Protein AF-A0A7M4ECM0-F1 (afdb_monomer_lite)

pLDDT: mean 73.86, std 17.84, range [23.25, 98.12]

Foldseek 3Di:
DCPPPDLKDFFDPDFDDCVVQVHDDPPPDPHHDGQDPPNDDLVVQAALQRDGPPPPPDPDVDPPPCDPVNVCLPVPDVVNLDDDPPDDDDPPDDPDRDDDDPPRDDDPDPPPDPPPSPDDPGDGSMRGYPAAKDWPDPQADPPPRAGFFFFQPPLRGDDDDTDIDGWDFDDDPDPDDDTDTHHDQKHWPDWDDGDGSVVCVVQVQPPHPVHPGRGDDTDTDIDGNDDDD

InterPro domains:
  IPR036691 Endonuclease/exonuclease/phosphatase superfamily [G3DSA:3.60.10.10] (78-228)
  IPR050410 CCR4/nocturin mRNA turnover and transcription [PTHR12121] (62-223)

Structure (mmCIF, N/CA/C/O backbone):
data_AF-A0A7M4ECM0-F1
#
_entry.id   AF-A0A7M4ECM0-F1
#
loop_
_atom_site.group_PDB
_atom_site.id
_atom_site.type_symbol
_atom_site.label_atom_id
_atom_site.label_alt_id
_atom_site.label_comp_id
_atom_site.label_asym_id
_atom_site.label_entity_id
_atom_site.label_seq_id
_atom_site.pdbx_PDB_ins_code
_atom_site.Cartn_x
_atom_site.Cartn_y
_atom_site.Cartn_z
_atom_site.occupancy
_atom_site.B_iso_or_equiv
_atom_site.auth_seq_id
_atom_site.auth_comp_id
_atom_site.auth_asym_id
_atom_site.auth_atom_id
_atom_site.pdbx_PDB_model_num
ATOM 1 N N . MET A 1 1 ? 11.423 -12.672 8.416 1.00 27.11 1 MET A N 1
ATOM 2 C CA . MET A 1 1 ? 10.600 -11.657 7.731 1.00 27.11 1 MET A CA 1
ATOM 3 C C . MET A 1 1 ? 9.139 -12.039 7.922 1.00 27.11 1 MET A C 1
ATOM 5 O O . MET A 1 1 ? 8.659 -12.949 7.257 1.00 27.11 1 MET A O 1
ATOM 9 N N . ALA A 1 2 ? 8.463 -11.461 8.915 1.00 23.25 2 ALA A N 1
ATOM 10 C CA . ALA A 1 2 ? 7.049 -11.736 9.146 1.00 23.25 2 ALA A CA 1
ATOM 11 C C . ALA A 1 2 ? 6.221 -10.793 8.269 1.00 23.25 2 ALA A C 1
ATOM 13 O O . ALA A 1 2 ? 5.702 -9.792 8.743 1.00 23.25 2 ALA A O 1
ATOM 14 N N . VAL A 1 3 ? 6.111 -11.099 6.973 1.00 30.28 3 VAL A N 1
ATOM 15 C CA . VAL A 1 3 ? 5.063 -10.491 6.142 1.00 30.28 3 VAL A CA 1
ATOM 16 C C . VAL A 1 3 ? 3.782 -11.266 6.441 1.00 30.28 3 VAL A C 1
ATOM 18 O O . VAL A 1 3 ? 3.393 -12.193 5.730 1.00 30.28 3 VAL A O 1
ATOM 21 N N . GLY A 1 4 ? 3.207 -10.985 7.607 1.00 33.62 4 GLY A N 1
ATOM 22 C CA . GLY A 1 4 ? 1.976 -11.605 8.066 1.00 33.62 4 GLY A CA 1
ATOM 23 C C . GLY A 1 4 ? 0.791 -11.023 7.311 1.00 33.62 4 GLY A C 1
ATOM 24 O O . GLY A 1 4 ? 0.127 -10.131 7.819 1.00 33.62 4 GLY A O 1
ATOM 25 N N . PHE A 1 5 ? 0.494 -11.546 6.120 1.00 42.62 5 PHE A N 1
ATOM 26 C CA . PHE A 1 5 ? -0.844 -11.433 5.524 1.00 42.62 5 PHE A CA 1
ATOM 27 C C . PHE A 1 5 ? -1.802 -12.354 6.290 1.00 42.62 5 PHE A C 1
ATOM 29 O O . PHE A 1 5 ? -2.226 -13.394 5.784 1.00 42.62 5 PHE A O 1
ATOM 36 N N . GLY A 1 6 ? -2.030 -12.032 7.560 1.00 48.72 6 GLY A N 1
ATOM 37 C CA . GLY A 1 6 ? -2.959 -12.723 8.438 1.00 48.72 6 GLY A CA 1
ATOM 38 C C . GLY A 1 6 ? -4.132 -11.809 8.748 1.00 48.72 6 GLY A C 1
ATOM 39 O O . GLY A 1 6 ? -3.940 -10.630 9.016 1.00 48.72 6 GLY A O 1
ATOM 40 N N . ASP A 1 7 ? -5.339 -12.369 8.774 1.00 57.22 7 ASP A N 1
ATOM 41 C CA . ASP A 1 7 ? -6.568 -11.664 9.179 1.00 57.22 7 ASP A CA 1
ATOM 42 C C . ASP A 1 7 ? -6.543 -11.232 10.660 1.00 57.22 7 ASP A C 1
ATOM 44 O O . ASP A 1 7 ? -7.493 -10.628 11.162 1.00 57.22 7 ASP A O 1
ATOM 48 N N . PHE A 1 8 ? -5.463 -11.581 11.367 1.00 57.28 8 PHE A N 1
ATOM 49 C CA . PHE A 1 8 ? -5.218 -11.278 12.758 1.00 57.28 8 PHE A CA 1
ATOM 50 C C . PHE A 1 8 ? -3.725 -11.048 13.048 1.00 57.28 8 PHE A C 1
ATOM 52 O O . PHE A 1 8 ? -2.848 -11.664 12.441 1.00 57.28 8 PHE A O 1
ATOM 59 N N . LEU A 1 9 ? -3.446 -10.189 14.026 1.00 67.50 9 LEU A N 1
ATOM 60 C CA . LEU A 1 9 ? -2.133 -9.900 14.588 1.00 67.50 9 LEU A CA 1
ATOM 61 C C . LEU A 1 9 ? -2.144 -10.260 16.073 1.00 67.50 9 LEU A C 1
ATOM 63 O O . LEU A 1 9 ? -2.940 -9.716 16.832 1.00 67.50 9 LEU A O 1
ATOM 67 N N . VAL A 1 10 ? -1.255 -11.162 16.488 1.00 66.75 10 VAL A N 1
ATOM 68 C CA . VAL A 1 10 ? -1.077 -11.549 17.896 1.00 66.75 10 VAL A CA 1
ATOM 69 C C . VAL A 1 10 ? 0.022 -10.680 18.523 1.00 66.75 10 VAL A C 1
ATOM 71 O O . VAL A 1 10 ? 1.110 -10.557 17.965 1.00 66.75 10 VAL A O 1
ATOM 74 N N . TYR A 1 11 ? -0.254 -10.072 19.673 1.00 64.69 11 TYR A N 1
ATOM 75 C CA . TYR A 1 11 ? 0.605 -9.154 20.416 1.00 64.69 11 TYR A CA 1
ATOM 76 C C . TYR A 1 11 ? 0.453 -9.373 21.935 1.00 64.69 11 TYR A C 1
ATOM 78 O O . TYR A 1 11 ? -0.523 -9.950 22.396 1.00 64.69 11 TYR A O 1
ATOM 86 N N . GLY A 1 12 ? 1.439 -8.958 22.734 1.00 52.00 12 GLY A N 1
ATOM 87 C CA . GLY A 1 12 ? 1.475 -9.199 24.191 1.00 52.00 12 GLY A CA 1
ATOM 88 C C . GLY A 1 12 ? 2.746 -9.907 24.674 1.00 52.00 12 GLY A C 1
ATOM 89 O O . GLY A 1 12 ? 3.189 -9.672 25.794 1.00 52.00 12 GLY A O 1
ATOM 90 N N . GLU A 1 13 ? 3.411 -10.666 23.797 1.00 51.25 13 GLU A N 1
ATOM 91 C CA . GLU A 1 13 ? 4.769 -11.206 24.020 1.00 51.25 13 GLU A CA 1
ATOM 92 C C . GLU A 1 13 ? 5.811 -10.653 23.028 1.00 51.25 13 GLU A C 1
ATOM 94 O O . GLU A 1 13 ? 6.998 -10.964 23.118 1.00 51.25 13 GLU A O 1
ATOM 99 N N . VAL A 1 14 ? 5.386 -9.798 22.091 1.00 51.41 14 VAL A N 1
ATOM 100 C CA . VAL A 1 14 ? 6.222 -9.300 20.989 1.00 51.41 14 VAL A CA 1
ATOM 101 C C . VAL A 1 14 ? 7.167 -8.188 21.459 1.00 51.41 14 VAL A C 1
ATOM 103 O O . VAL A 1 14 ? 6.746 -7.138 21.959 1.00 51.41 14 VAL A O 1
ATOM 106 N N . GLN A 1 15 ? 8.463 -8.422 21.256 1.00 45.84 15 GLN A N 1
ATOM 107 C CA . GLN A 1 15 ? 9.576 -7.538 21.598 1.00 45.84 15 GLN A CA 1
ATOM 108 C C . GLN A 1 15 ? 9.848 -6.560 20.400 1.00 45.84 15 GLN A C 1
ATOM 110 O O . GLN A 1 15 ? 10.865 -6.667 19.731 1.00 45.84 15 GLN A O 1
ATOM 115 N N . ILE A 1 16 ? 8.955 -5.565 20.198 1.00 57.84 16 ILE A N 1
ATOM 116 C CA . ILE A 1 16 ? 9.222 -4.127 19.839 1.00 57.84 16 ILE A CA 1
ATOM 117 C C . ILE A 1 16 ? 9.719 -3.744 18.405 1.00 57.84 16 ILE A C 1
ATOM 119 O O . ILE A 1 16 ? 9.642 -4.556 17.485 1.00 57.84 16 ILE A O 1
ATOM 123 N N . PRO A 1 17 ? 10.109 -2.464 18.147 1.00 43.28 17 PRO A N 1
ATOM 124 C CA . PRO A 1 17 ? 9.464 -1.449 17.309 1.00 43.28 17 PRO A CA 1
ATOM 125 C C . PRO A 1 17 ? 10.079 -1.476 15.902 1.00 43.28 17 PRO A C 1
ATOM 127 O O . PRO A 1 17 ? 10.376 -0.459 15.305 1.00 43.28 17 PRO A O 1
ATOM 130 N N . GLY A 1 18 ? 10.342 -2.674 15.410 1.00 49.88 18 GLY A N 1
ATOM 131 C CA . GLY A 1 18 ? 10.899 -2.944 14.087 1.00 49.88 18 GLY A CA 1
ATOM 132 C C . GLY A 1 18 ? 10.360 -4.264 13.552 1.00 49.88 18 GLY A C 1
ATOM 133 O O . GLY A 1 18 ? 10.200 -4.438 12.352 1.00 49.88 18 GLY A O 1
ATOM 134 N N . GLN A 1 19 ? 9.933 -5.173 14.439 1.00 60.88 19 GLN A N 1
ATOM 135 C CA . GLN A 1 19 ? 9.245 -6.401 14.037 1.00 60.88 19 GLN A CA 1
ATOM 136 C C . GLN A 1 19 ? 7.822 -6.155 13.525 1.00 60.88 19 GLN A C 1
ATOM 138 O O . GLN A 1 19 ? 7.305 -6.984 12.783 1.00 60.88 19 GLN A O 1
ATOM 143 N N . VAL A 1 20 ? 7.195 -5.034 13.908 1.00 68.38 20 VAL A N 1
ATOM 144 C CA . VAL A 1 20 ? 5.818 -4.714 13.497 1.00 68.38 20 VAL A CA 1
ATOM 145 C C . VAL A 1 20 ? 5.768 -4.292 12.029 1.00 68.38 20 VAL A C 1
ATOM 147 O O . VAL A 1 20 ? 4.941 -4.804 11.284 1.00 68.38 20 VAL A O 1
ATOM 150 N N . SER A 1 21 ? 6.656 -3.386 11.603 1.00 72.75 21 SER A N 1
ATOM 151 C CA . SER A 1 21 ? 6.750 -2.960 10.200 1.00 72.75 21 SER A CA 1
ATOM 152 C C . SER A 1 21 ? 7.687 -3.838 9.367 1.00 72.75 21 SER A C 1
ATOM 154 O O . SER A 1 21 ? 7.608 -3.824 8.143 1.00 72.75 21 SER A O 1
ATOM 156 N N . GLY A 1 22 ? 8.583 -4.595 10.010 1.00 72.94 22 GLY A N 1
ATOM 157 C CA . GLY A 1 22 ? 9.649 -5.340 9.343 1.00 72.94 22 GLY A CA 1
ATOM 158 C C . GLY A 1 22 ? 10.776 -4.455 8.800 1.00 72.94 22 GLY A C 1
ATOM 159 O O . GLY A 1 22 ? 11.641 -4.971 8.096 1.00 72.94 22 GLY A O 1
ATOM 160 N N . GLN A 1 23 ? 10.761 -3.153 9.102 1.00 72.00 23 GLN A N 1
ATOM 161 C CA . GLN A 1 23 ? 11.797 -2.208 8.692 1.00 72.00 23 GLN A CA 1
ATOM 162 C C . GLN A 1 23 ? 13.025 -2.312 9.599 1.00 72.00 23 GLN A C 1
ATOM 164 O O . GLN A 1 23 ? 12.922 -2.683 10.772 1.00 72.00 23 GLN A O 1
ATOM 169 N N . GLU A 1 24 ? 14.186 -1.964 9.048 1.00 71.19 24 GLU A N 1
ATOM 170 C CA . GLU A 1 24 ? 15.423 -1.881 9.818 1.00 71.19 24 GLU A CA 1
ATOM 171 C C . GLU A 1 24 ? 15.295 -0.798 10.897 1.00 71.19 24 GLU A C 1
ATOM 173 O O . GLU A 1 24 ? 14.978 0.359 10.614 1.00 71.19 24 GLU A O 1
ATOM 178 N N . ASP A 1 25 ? 15.509 -1.190 12.152 1.00 66.88 25 ASP A N 1
ATOM 179 C CA . ASP A 1 25 ? 15.487 -0.280 13.290 1.00 66.88 25 ASP A CA 1
ATOM 180 C C . ASP A 1 25 ? 16.908 0.221 13.567 1.00 66.88 25 ASP A C 1
ATOM 182 O O . ASP A 1 25 ? 17.736 -0.474 14.159 1.00 66.88 25 ASP A O 1
ATOM 186 N N . PHE A 1 26 ? 17.194 1.448 13.135 1.00 63.97 26 PHE A N 1
ATOM 187 C CA . PHE A 1 26 ? 18.475 2.110 13.387 1.00 63.97 26 PHE A CA 1
ATOM 188 C C . PHE A 1 26 ? 18.535 2.808 14.752 1.00 63.97 26 PHE A C 1
ATOM 190 O O . PHE A 1 26 ? 19.527 3.472 15.050 1.00 63.97 26 PHE A O 1
ATOM 197 N N . SER A 1 27 ? 17.500 2.694 15.595 1.00 62.62 27 SER A N 1
ATOM 198 C CA . SER A 1 27 ? 17.382 3.496 16.818 1.00 62.62 27 SER A CA 1
ATOM 199 C C . SER A 1 27 ? 18.370 3.126 17.932 1.00 62.62 27 SER A C 1
ATOM 201 O O . SER A 1 27 ? 18.416 3.832 18.938 1.00 62.62 27 SER A O 1
ATOM 203 N N . GLN A 1 28 ? 19.179 2.066 17.773 1.00 58.44 28 GLN A N 1
ATOM 204 C CA . GLN A 1 28 ? 20.182 1.597 18.749 1.00 58.44 28 GLN A CA 1
ATOM 205 C C . GLN A 1 28 ? 19.636 1.515 20.192 1.00 58.44 28 GLN A C 1
ATOM 207 O O . GLN A 1 28 ? 20.394 1.631 21.157 1.00 58.44 28 GLN A O 1
ATOM 212 N N . GLN A 1 29 ? 18.317 1.359 20.375 1.00 60.22 29 GLN A N 1
ATOM 213 C CA . GLN A 1 29 ? 17.722 1.375 21.706 1.00 60.22 29 GLN A CA 1
ATOM 214 C C . GLN A 1 29 ? 17.999 0.039 22.412 1.00 60.22 29 GLN A C 1
ATOM 216 O O . GLN A 1 29 ? 17.527 -1.003 21.956 1.00 60.22 29 GLN A O 1
ATOM 221 N N . PRO A 1 30 ? 18.710 0.041 23.558 1.00 55.31 30 PRO A N 1
ATOM 222 C CA . PRO A 1 30 ? 19.120 -1.191 24.233 1.00 55.31 30 PRO A CA 1
ATOM 223 C C . PRO A 1 30 ? 17.953 -1.936 24.897 1.00 55.31 30 PRO A C 1
ATOM 225 O O . PRO A 1 30 ? 18.062 -3.126 25.180 1.00 55.31 30 PRO A O 1
ATOM 228 N N . HIS A 1 31 ? 16.833 -1.249 25.149 1.00 59.84 31 HIS A N 1
ATOM 229 C CA . HIS A 1 31 ? 15.663 -1.803 25.832 1.00 59.84 31 HIS A CA 1
ATOM 230 C C . HIS A 1 31 ? 14.411 -1.463 25.055 1.00 59.84 31 HIS A C 1
ATOM 232 O O . HIS A 1 31 ? 13.805 -0.407 25.266 1.00 59.84 31 HIS A O 1
ATOM 238 N N . PRO A 1 32 ? 14.005 -2.338 24.146 1.00 63.44 32 PRO A N 1
ATOM 239 C CA . PRO A 1 32 ? 12.896 -1.963 23.323 1.00 63.44 32 PRO A CA 1
ATOM 240 C C . PRO A 1 32 ? 11.559 -2.110 24.155 1.00 63.44 32 PRO A C 1
ATOM 242 O O . PRO A 1 32 ? 11.422 -2.968 25.033 1.00 63.44 32 PRO A O 1
ATOM 245 N N . ARG A 1 33 ? 10.567 -1.217 23.933 1.00 67.06 33 ARG A N 1
ATOM 246 C CA . ARG A 1 33 ? 9.128 -1.165 24.406 1.00 67.06 33 ARG A CA 1
ATOM 247 C C . ARG A 1 33 ? 8.130 -2.324 24.100 1.00 67.06 33 ARG A C 1
ATOM 249 O O . ARG A 1 33 ? 7.528 -2.275 23.031 1.00 67.06 33 ARG A O 1
ATOM 256 N N . LYS A 1 34 ? 7.910 -3.357 24.934 1.00 71.00 34 LYS A N 1
ATOM 257 C CA . LYS A 1 34 ? 6.907 -4.418 24.611 1.00 71.00 34 LYS A CA 1
ATOM 258 C C . LYS A 1 34 ? 5.526 -3.822 24.280 1.00 71.00 34 LYS A C 1
ATOM 260 O O . LYS A 1 34 ? 5.087 -2.895 24.961 1.00 71.00 34 LYS A O 1
ATOM 265 N N . LEU A 1 35 ? 4.835 -4.369 23.271 1.00 72.94 35 LEU A N 1
ATOM 266 C CA . LEU A 1 35 ? 3.453 -3.971 22.970 1.00 72.94 35 LEU A CA 1
ATOM 267 C C . LEU A 1 35 ? 2.535 -4.405 24.116 1.00 72.94 35 LEU A C 1
ATOM 269 O O . LEU A 1 35 ? 2.416 -5.595 24.411 1.00 72.94 35 LEU A O 1
ATOM 273 N N . LEU A 1 36 ? 1.904 -3.429 24.764 1.00 75.12 36 LEU A N 1
ATOM 274 C CA . LEU A 1 36 ? 0.982 -3.662 25.871 1.00 75.12 36 LEU A CA 1
ATOM 275 C C . LEU A 1 36 ? -0.387 -4.094 25.343 1.00 75.12 36 LEU A C 1
ATOM 277 O O . LEU A 1 36 ? -0.791 -3.694 24.255 1.00 75.12 36 LEU A O 1
ATOM 281 N N . THR A 1 37 ? -1.100 -4.902 26.128 1.00 74.38 37 THR A N 1
ATOM 282 C CA . THR A 1 37 ? -2.505 -5.239 25.872 1.00 74.38 37 THR A CA 1
ATOM 283 C C . THR A 1 37 ? -3.399 -4.438 26.820 1.00 74.38 37 THR A C 1
ATOM 285 O O . THR A 1 37 ? -3.151 -4.471 28.028 1.00 74.38 37 THR A O 1
ATOM 288 N N . PRO A 1 38 ? -4.438 -3.748 26.316 1.00 77.19 38 PRO A N 1
ATOM 289 C CA . PRO A 1 38 ? -4.800 -3.584 24.899 1.00 77.19 38 PRO A CA 1
ATOM 290 C C . PRO A 1 38 ? -3.852 -2.626 24.153 1.00 77.19 38 PRO A C 1
ATOM 292 O O . PRO A 1 38 ? -3.262 -1.744 24.777 1.00 77.19 38 PRO A O 1
ATOM 295 N N . LEU A 1 39 ? -3.744 -2.758 22.822 1.00 81.56 39 LEU A N 1
ATOM 296 C CA . LEU A 1 39 ? -2.835 -1.927 22.009 1.00 81.56 39 LEU A CA 1
ATOM 297 C C . LEU A 1 39 ? -3.183 -0.432 22.088 1.00 81.56 39 LEU A C 1
ATOM 299 O O . LEU A 1 39 ? -2.308 0.427 22.007 1.00 81.56 39 LEU A O 1
ATOM 303 N N . TRP A 1 40 ? -4.467 -0.119 22.258 1.00 84.12 40 TRP A N 1
ATOM 304 C CA . TRP A 1 40 ? -4.978 1.244 22.374 1.00 84.12 40 TRP A CA 1
ATOM 305 C C . TRP A 1 40 ? -5.962 1.388 23.545 1.00 84.12 40 TRP A C 1
ATOM 307 O O . TRP A 1 40 ? -6.658 0.427 23.899 1.00 84.12 40 TRP A O 1
ATOM 317 N N . PRO A 1 41 ? -6.081 2.587 24.145 1.00 83.31 41 PRO A N 1
ATOM 318 C CA . PRO A 1 41 ? -6.984 2.843 25.269 1.00 83.31 41 PRO A CA 1
ATOM 319 C C . PRO A 1 41 ? -8.465 2.688 24.889 1.00 83.31 41 PRO A C 1
ATOM 321 O O . PRO A 1 41 ? -8.835 2.772 23.719 1.00 83.31 41 PRO A O 1
ATOM 324 N N . SER A 1 42 ? -9.328 2.428 25.882 1.00 79.69 42 SER A N 1
ATOM 325 C CA . SER A 1 42 ? -10.764 2.150 25.645 1.00 79.69 42 SER A CA 1
ATOM 326 C C . SER A 1 42 ? -11.510 3.380 25.141 1.00 79.69 42 SER A C 1
ATOM 328 O O . SER A 1 42 ? -12.442 3.248 24.351 1.00 79.69 42 SER A O 1
ATOM 330 N N . SER A 1 43 ? -11.017 4.562 25.505 1.00 79.19 43 SER A N 1
ATOM 331 C CA . SER A 1 43 ? -11.482 5.858 25.019 1.00 79.19 43 SER A CA 1
ATOM 332 C C . SER A 1 43 ? -11.364 6.027 23.500 1.00 79.19 43 SER A C 1
ATOM 334 O O . SER A 1 43 ? -12.081 6.845 22.931 1.00 79.19 43 SER A O 1
ATOM 336 N N . LEU A 1 44 ? -10.522 5.235 22.811 1.0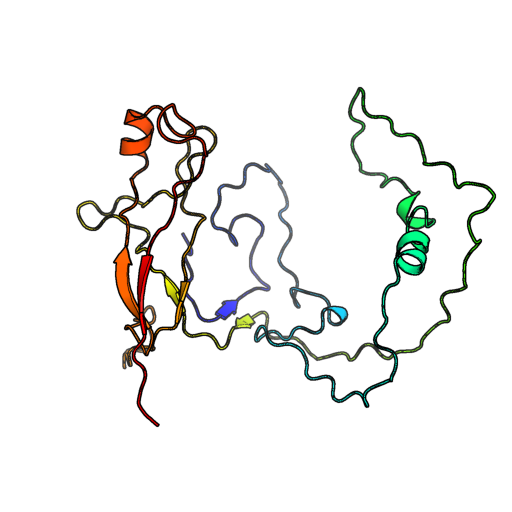0 86.94 44 LEU A N 1
ATOM 337 C CA . LEU A 1 44 ? -10.457 5.246 21.345 1.00 86.94 44 LEU A CA 1
ATOM 338 C C . LEU A 1 44 ? -11.759 4.725 20.706 1.00 86.94 44 LEU A C 1
ATOM 340 O O . LEU A 1 44 ? -12.048 5.039 19.555 1.00 86.94 44 LEU A O 1
ATOM 344 N N . GLY A 1 45 ? -12.551 3.928 21.434 1.00 85.25 45 GLY A N 1
ATOM 345 C CA . GLY A 1 45 ? -13.828 3.412 20.940 1.00 85.25 45 GLY A CA 1
ATOM 346 C C . GLY A 1 45 ? -13.693 2.422 19.779 1.00 85.25 45 GLY A C 1
ATOM 347 O O . GLY A 1 45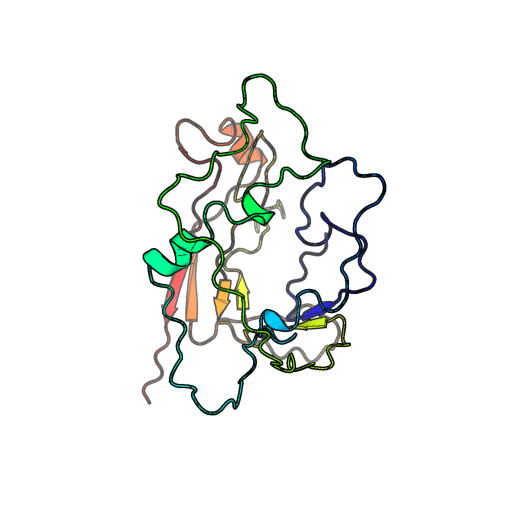 ? -14.641 2.253 19.014 1.00 85.25 45 GLY A O 1
ATOM 348 N N . ILE A 1 46 ? -12.537 1.765 19.639 1.00 87.25 46 ILE A N 1
ATOM 349 C CA . ILE A 1 46 ? -12.264 0.735 18.627 1.00 87.25 46 ILE A CA 1
ATOM 350 C C . ILE A 1 46 ? -12.059 -0.613 19.327 1.00 87.25 46 ILE A C 1
ATOM 352 O O . ILE A 1 46 ? -11.318 -0.725 20.304 1.00 87.25 46 ILE A O 1
ATOM 356 N N . THR A 1 47 ? -12.735 -1.644 18.833 1.00 86.31 47 THR A N 1
ATOM 357 C CA . THR A 1 47 ? -12.624 -3.028 19.315 1.00 86.31 47 THR A CA 1
ATOM 358 C C . THR A 1 47 ? -11.395 -3.728 18.734 1.00 86.31 47 THR A C 1
ATOM 360 O O . THR A 1 47 ? -10.908 -3.339 17.678 1.00 86.31 47 THR A O 1
ATOM 363 N N . GLU A 1 48 ? -10.951 -4.831 19.345 1.00 86.00 48 GLU A N 1
ATOM 364 C CA . GLU A 1 48 ? -9.886 -5.695 18.797 1.00 86.00 48 GLU A CA 1
ATOM 365 C C . GLU A 1 48 ? -10.218 -6.261 17.400 1.00 86.00 48 GLU A C 1
ATOM 367 O O . GLU A 1 48 ? -9.338 -6.760 16.717 1.00 86.00 48 GLU A O 1
ATOM 372 N N . SER A 1 49 ? -11.475 -6.178 16.944 1.00 86.19 49 SER A N 1
ATOM 373 C CA . SER A 1 49 ? -11.884 -6.563 15.581 1.00 86.19 49 SER A CA 1
ATOM 374 C C . SER A 1 49 ? -11.834 -5.402 14.573 1.00 86.19 49 SER A C 1
ATOM 376 O O . SER A 1 49 ? -12.484 -5.455 13.525 1.00 86.19 49 SER A O 1
ATOM 378 N N . CYS A 1 50 ? -11.113 -4.326 14.911 1.00 89.12 50 CYS A N 1
ATOM 379 C CA . CYS A 1 50 ? -10.989 -3.104 14.114 1.00 89.12 50 CYS A CA 1
ATOM 380 C C . CYS A 1 50 ? -12.348 -2.478 13.743 1.00 89.12 50 CYS A C 1
ATOM 382 O O . CYS A 1 50 ? -12.494 -1.871 12.685 1.00 89.12 50 CYS A O 1
ATOM 384 N N . GLN A 1 51 ? -13.357 -2.638 14.605 1.00 88.19 51 GLN A N 1
ATOM 385 C CA . GLN A 1 51 ? -14.684 -2.033 14.452 1.00 88.19 51 GLN A CA 1
ATOM 386 C C . GLN A 1 51 ? -14.912 -0.970 15.517 1.00 88.19 51 GLN A C 1
ATOM 388 O O . GLN A 1 51 ? -14.485 -1.149 16.663 1.00 88.19 51 GLN A O 1
ATOM 393 N N . TYR A 1 52 ? -15.647 0.087 15.174 1.00 87.44 52 TYR A N 1
ATOM 394 C CA . TYR A 1 52 ? -16.147 1.022 16.175 1.00 87.44 52 TYR A CA 1
ATOM 395 C C . TYR A 1 52 ? -17.056 0.300 17.167 1.00 87.44 52 TYR A C 1
ATOM 397 O O . TYR A 1 52 ? -17.930 -0.485 16.793 1.00 87.44 52 TYR A O 1
ATOM 405 N N . VAL A 1 53 ? -16.874 0.597 18.448 1.00 84.06 53 VAL A N 1
ATOM 406 C CA . VAL A 1 53 ? -17.817 0.191 19.482 1.00 84.06 53 VAL A CA 1
ATOM 407 C C . VAL A 1 53 ? -19.157 0.839 19.146 1.00 84.06 53 VAL A C 1
ATOM 409 O O . VAL A 1 53 ? -19.273 2.065 19.099 1.00 84.06 53 VAL A O 1
ATOM 412 N N . THR A 1 54 ? -20.187 0.022 18.918 1.00 69.38 54 THR A N 1
ATOM 413 C CA . THR A 1 54 ? -21.555 0.535 18.816 1.00 69.38 54 THR A CA 1
ATOM 414 C C . THR A 1 54 ? -21.985 0.934 20.217 1.00 69.38 54 THR A C 1
ATOM 416 O O . THR A 1 54 ? -22.526 0.141 20.985 1.00 69.38 54 THR A O 1
ATOM 419 N N . LEU A 1 55 ? -21.677 2.172 20.586 1.00 57.38 55 LEU A N 1
ATOM 420 C CA . LEU A 1 55 ? -22.235 2.797 21.766 1.00 57.38 55 LEU A CA 1
ATOM 421 C C . LEU A 1 55 ? -23.741 2.919 21.516 1.00 57.38 55 LEU A C 1
ATOM 423 O O . LEU A 1 55 ? -24.201 3.885 20.911 1.00 57.38 55 LEU A O 1
ATOM 427 N N . CYS A 1 56 ? -24.526 1.966 22.023 1.00 44.81 56 CYS A N 1
ATOM 428 C CA . CYS A 1 56 ? -25.924 2.206 22.380 1.00 44.81 56 CYS A CA 1
ATOM 429 C C . CYS A 1 56 ? -25.967 3.193 23.556 1.00 44.81 56 CYS A C 1
ATOM 431 O O . CYS A 1 56 ? -26.507 2.905 24.618 1.00 44.81 56 CYS A O 1
ATOM 433 N N . GLN A 1 57 ? -25.352 4.360 23.392 1.00 47.84 57 GLN A N 1
ATOM 434 C CA . GLN A 1 57 ? -25.713 5.505 24.190 1.00 47.84 57 GLN A CA 1
ATOM 435 C C . GLN A 1 57 ? -26.948 6.113 23.528 1.00 47.84 57 GLN A C 1
ATOM 437 O O . GLN A 1 57 ? -26.982 6.222 22.295 1.00 47.84 57 GLN A O 1
ATOM 442 N N . PRO A 1 58 ? -27.983 6.501 24.296 1.00 41.88 58 PRO A N 1
ATOM 443 C CA . PRO A 1 58 ? -29.030 7.347 23.742 1.00 41.88 58 PRO A CA 1
ATOM 444 C C . PRO A 1 58 ? -28.323 8.513 23.056 1.00 41.88 58 PRO A C 1
ATOM 446 O O . PRO A 1 58 ? -27.404 9.077 23.649 1.00 41.88 58 PRO A O 1
ATOM 449 N N . LYS A 1 59 ? -28.685 8.823 21.801 1.00 41.91 59 LYS A N 1
ATOM 450 C CA . LYS A 1 59 ? -28.153 9.980 21.066 1.00 41.91 59 LYS A CA 1
ATOM 451 C C . LYS A 1 59 ? -28.264 11.209 21.972 1.00 41.91 59 LYS A C 1
ATOM 453 O O . LYS A 1 59 ? -29.301 11.867 21.990 1.00 41.91 59 LYS A O 1
ATOM 458 N N . LYS A 1 60 ? -27.215 11.534 22.729 1.00 50.56 60 LYS A N 1
ATOM 459 C CA . LYS A 1 60 ? -27.113 12.836 23.366 1.00 50.56 60 LYS A CA 1
ATOM 460 C C . LYS A 1 60 ? -27.011 13.816 22.204 1.00 50.56 60 LYS A C 1
ATOM 462 O O . LYS A 1 60 ? -26.208 13.632 21.290 1.00 50.56 60 LYS A O 1
ATOM 467 N N . SER A 1 61 ? -27.854 14.841 22.220 1.00 50.94 61 SER A N 1
ATOM 468 C CA . SER A 1 61 ? -27.860 15.931 21.236 1.00 50.94 61 SER A CA 1
ATOM 469 C C . SER A 1 61 ? -26.510 16.660 21.133 1.00 50.94 61 SER A C 1
ATOM 471 O O . SER A 1 61 ? -26.282 17.387 20.168 1.00 50.94 61 SER A O 1
ATOM 473 N N . ASN A 1 62 ? -25.585 16.416 22.065 1.00 52.72 62 ASN A N 1
ATOM 474 C CA . ASN A 1 62 ? -24.202 16.866 22.005 1.00 52.72 62 ASN A CA 1
ATOM 475 C C . ASN A 1 62 ? -23.357 15.987 21.074 1.00 52.72 62 ASN A C 1
ATOM 477 O O . ASN A 1 62 ? -22.476 15.249 21.506 1.00 52.72 62 ASN A O 1
ATOM 481 N N . ARG A 1 63 ? -23.521 16.162 19.758 1.00 51.59 63 ARG A N 1
ATOM 482 C CA . ARG A 1 63 ? -22.311 16.155 18.926 1.00 51.59 63 ARG A CA 1
ATOM 483 C C . ARG A 1 63 ? -21.463 17.310 19.450 1.00 51.59 63 ARG A C 1
ATOM 485 O O . ARG A 1 63 ? -21.864 18.455 19.250 1.00 51.59 63 ARG A O 1
ATOM 492 N N . CYS A 1 64 ? -20.346 17.033 20.124 1.00 56.59 64 CYS A N 1
ATOM 493 C CA . CYS A 1 64 ? -19.350 18.059 20.422 1.00 56.59 64 CYS A CA 1
ATOM 494 C C . CYS A 1 64 ? -18.847 18.612 19.087 1.00 56.59 64 CYS A C 1
ATOM 496 O O . CYS A 1 64 ? -17.935 18.083 18.459 1.00 56.59 64 CYS A O 1
ATOM 498 N N . LYS A 1 65 ? -19.527 19.648 18.595 1.00 51.50 65 LYS A N 1
ATOM 499 C CA . LYS A 1 65 ? -19.047 20.469 17.500 1.00 51.50 65 LYS A CA 1
ATOM 500 C C . LYS A 1 65 ? -17.901 21.266 18.089 1.00 51.50 65 LYS A C 1
ATOM 502 O O . LYS A 1 65 ? -18.125 22.241 18.800 1.00 51.50 65 LYS A O 1
ATOM 507 N N . TYR A 1 66 ? -16.686 20.817 17.820 1.00 63.62 66 TYR A N 1
ATOM 508 C CA . TYR A 1 66 ? -15.495 21.574 18.149 1.00 63.62 66 TYR A CA 1
ATOM 509 C C . TYR A 1 66 ? -15.461 22.805 17.244 1.00 63.62 66 TYR A C 1
ATOM 511 O O . TYR A 1 66 ? -15.008 22.751 16.102 1.00 63.62 66 TYR A O 1
ATOM 519 N N . SER A 1 67 ? -16.041 23.908 17.718 1.00 68.62 67 SER A N 1
ATOM 520 C CA . SER A 1 67 ? -15.923 25.185 17.027 1.00 68.62 67 SER A CA 1
ATOM 521 C C . SER A 1 67 ? -14.455 25.609 17.013 1.00 68.62 67 SER A C 1
ATOM 523 O O . SER A 1 67 ? -13.664 25.208 17.872 1.00 68.62 67 SER A O 1
ATOM 525 N N . ARG A 1 68 ? -14.083 26.452 16.047 1.00 72.75 68 ARG A N 1
ATOM 526 C CA . ARG A 1 68 ? -12.763 27.093 16.024 1.00 72.75 68 ARG A CA 1
ATOM 527 C C . ARG A 1 68 ? -12.436 27.706 17.389 1.00 72.75 68 ARG A C 1
ATOM 529 O O . ARG A 1 68 ? -11.350 27.479 17.904 1.00 72.75 68 ARG A O 1
ATOM 536 N N . ASP A 1 69 ? -13.389 28.418 17.984 1.00 72.94 69 ASP A N 1
ATOM 537 C CA . ASP A 1 69 ? -13.199 29.097 19.267 1.00 72.94 69 ASP A CA 1
ATOM 538 C C . ASP A 1 69 ? -12.984 28.110 20.420 1.00 72.94 69 ASP A C 1
ATOM 540 O O . ASP A 1 69 ? -12.165 28.373 21.292 1.00 72.94 69 ASP A O 1
ATOM 544 N N . PHE A 1 70 ? -13.648 26.948 20.396 1.00 74.06 70 PHE A N 1
ATOM 545 C CA . PHE A 1 70 ? -13.421 25.870 21.361 1.00 74.06 70 PHE A CA 1
ATOM 546 C C . PHE A 1 70 ? -12.023 25.256 21.212 1.00 74.06 70 PHE A C 1
ATOM 548 O O . PHE A 1 70 ? -11.305 25.117 22.194 1.00 74.06 70 PHE A O 1
ATOM 555 N N . LEU A 1 71 ? -11.594 24.936 19.986 1.00 76.38 71 LEU A N 1
ATOM 556 C CA . LEU A 1 71 ? -10.256 24.379 19.741 1.00 76.38 71 LEU A CA 1
ATOM 557 C C . LEU A 1 71 ? -9.144 25.362 20.113 1.00 76.38 71 LEU A C 1
ATOM 559 O O . LEU A 1 71 ? -8.097 24.961 20.618 1.00 76.38 71 LEU A O 1
ATOM 563 N N . LEU A 1 72 ? -9.377 26.657 19.891 1.00 71.69 72 LEU A N 1
ATOM 564 C CA . LEU A 1 72 ? -8.440 27.695 20.287 1.00 71.69 72 LEU A CA 1
ATOM 565 C C . LEU A 1 72 ? -8.230 27.716 21.809 1.00 71.69 72 LEU A C 1
ATOM 567 O O . LEU A 1 72 ? -7.113 27.997 22.222 1.00 71.69 72 LEU A O 1
ATOM 571 N N . GLN A 1 73 ? -9.210 27.337 22.642 1.00 67.19 73 GLN A N 1
ATOM 572 C CA . GLN A 1 73 ? -9.035 27.284 24.106 1.00 67.19 73 GLN A CA 1
ATOM 573 C C . GLN A 1 73 ? -7.920 26.323 24.555 1.00 67.19 73 GLN A C 1
ATOM 575 O O . GLN A 1 73 ? -7.341 26.533 25.618 1.00 67.19 73 GLN A O 1
ATOM 580 N N . PHE A 1 74 ? -7.578 25.313 23.748 1.00 67.38 74 PHE A N 1
ATOM 581 C CA . PHE A 1 74 ? -6.462 24.403 24.033 1.00 67.38 74 PHE A CA 1
ATOM 582 C C . PHE A 1 74 ? -5.100 24.963 23.608 1.00 67.38 74 PHE A C 1
ATOM 584 O O . PHE A 1 74 ? -4.069 24.443 24.036 1.00 67.38 74 PHE A O 1
ATOM 591 N N . ARG A 1 75 ? -5.054 26.033 22.800 1.00 61.56 75 ARG A N 1
ATOM 592 C CA . ARG A 1 75 ? -3.798 26.747 22.551 1.00 61.56 75 ARG A CA 1
ATOM 593 C C . ARG A 1 75 ? -3.404 27.476 23.831 1.00 61.56 75 ARG A C 1
ATOM 595 O O . ARG A 1 75 ? -4.138 28.334 24.310 1.00 61.56 75 ARG A O 1
ATOM 602 N N . PHE A 1 76 ? -2.230 27.132 24.355 1.00 66.06 76 PHE A N 1
ATOM 603 C CA . PHE A 1 76 ? -1.672 27.674 25.598 1.00 66.06 76 PHE A CA 1
ATOM 604 C C . PHE A 1 76 ? -2.405 27.252 26.883 1.00 66.06 76 PHE A C 1
ATOM 606 O O . PHE A 1 76 ? -2.373 27.976 27.892 1.00 66.06 76 PHE A O 1
ATOM 613 N N . CYS A 1 77 ? -3.058 26.081 26.871 1.00 70.00 77 CYS A N 1
ATOM 614 C CA . CYS A 1 77 ? -3.418 25.418 28.123 1.00 70.00 77 CYS A CA 1
ATOM 615 C C . CYS A 1 77 ? -2.144 25.101 28.921 1.00 70.00 77 CYS A C 1
ATOM 617 O O . CYS A 1 77 ? -1.056 25.032 28.349 1.00 70.00 77 CYS A O 1
ATOM 619 N N . ASP A 1 78 ? -2.264 24.934 30.238 1.00 67.44 78 ASP A N 1
ATOM 620 C CA . ASP A 1 78 ? -1.084 24.809 31.103 1.00 67.44 78 ASP A CA 1
ATOM 621 C C . ASP A 1 78 ? -0.187 23.638 30.659 1.00 67.44 78 ASP A C 1
ATOM 623 O O . ASP A 1 78 ? 1.011 23.831 30.483 1.00 67.44 78 ASP A O 1
ATOM 627 N N . ALA A 1 79 ? -0.789 22.501 30.287 1.00 69.56 79 ALA A N 1
ATOM 628 C CA . ALA A 1 79 ? -0.079 21.349 29.728 1.00 69.56 79 ALA A CA 1
ATOM 629 C C . ALA A 1 79 ? 0.632 21.635 28.387 1.00 69.56 79 ALA A C 1
ATOM 631 O O . ALA A 1 79 ? 1.720 21.125 28.151 1.00 69.56 79 ALA A O 1
ATOM 632 N N . ALA A 1 80 ? 0.052 22.453 27.500 1.00 66.94 80 ALA A N 1
ATOM 633 C CA . ALA A 1 80 ? 0.674 22.816 26.220 1.00 66.94 80 ALA A CA 1
ATOM 634 C C . ALA A 1 80 ? 1.787 23.871 26.367 1.00 66.94 80 ALA A C 1
ATOM 636 O O . ALA A 1 80 ? 2.576 24.069 25.445 1.00 66.94 80 ALA A O 1
ATOM 637 N N . CYS A 1 81 ? 1.833 24.569 27.506 1.00 69.62 81 CYS A N 1
ATOM 638 C CA . CYS A 1 81 ? 2.863 25.552 27.846 1.00 69.62 81 CYS A CA 1
ATOM 639 C C . CYS A 1 81 ? 4.001 24.965 28.694 1.00 69.62 81 CYS A C 1
ATOM 641 O O . CYS A 1 81 ? 4.920 25.702 29.069 1.00 69.62 81 CYS A O 1
ATOM 643 N N . GLU A 1 82 ? 3.931 23.682 29.040 1.00 73.31 82 GLU A N 1
ATOM 644 C CA . GLU A 1 82 ? 4.965 22.979 29.786 1.00 73.31 82 GLU A CA 1
ATOM 645 C C . GLU A 1 82 ? 5.896 22.236 28.828 1.00 73.31 82 GLU A C 1
ATOM 647 O O . GLU A 1 82 ? 5.469 21.471 27.965 1.00 73.31 82 GLU A O 1
ATOM 652 N N . ARG A 1 83 ? 7.200 22.488 28.973 1.00 69.06 83 ARG A N 1
ATOM 653 C CA . ARG A 1 83 ? 8.229 21.767 28.228 1.00 69.06 83 ARG A CA 1
ATOM 654 C C . ARG A 1 83 ? 8.444 20.399 28.888 1.00 69.06 83 ARG A C 1
ATOM 656 O O . ARG A 1 83 ? 8.726 20.371 30.087 1.00 69.06 83 ARG A O 1
ATOM 663 N N . PRO A 1 84 ? 8.404 19.290 28.132 1.00 76.81 84 PRO A N 1
ATOM 664 C CA . PRO A 1 84 ? 8.844 17.993 28.634 1.00 76.81 84 PRO A CA 1
ATOM 665 C C . PRO A 1 84 ? 10.305 18.056 29.098 1.00 76.81 84 PRO A C 1
ATOM 667 O O . PRO A 1 84 ? 11.173 18.566 28.387 1.00 76.81 84 PRO A O 1
ATOM 670 N N . SER A 1 85 ? 10.582 17.555 30.300 1.00 74.19 85 SER A N 1
ATOM 671 C CA . SER A 1 85 ? 11.906 17.633 30.938 1.00 74.19 85 SER A CA 1
ATOM 672 C C . SER A 1 85 ? 13.009 16.868 30.194 1.00 74.19 85 SER A C 1
ATOM 674 O O . SER A 1 85 ? 14.188 17.102 30.434 1.00 74.19 85 SER A O 1
ATOM 676 N N . ASP A 1 86 ? 12.628 15.954 29.308 1.00 81.44 86 ASP A N 1
ATOM 677 C CA . ASP A 1 86 ? 13.477 15.070 28.510 1.00 81.44 86 ASP A CA 1
ATOM 678 C C . ASP A 1 86 ? 13.735 15.577 27.079 1.00 81.44 86 ASP A C 1
ATOM 680 O O . ASP A 1 86 ? 14.482 14.951 26.325 1.00 81.44 86 ASP A O 1
ATOM 684 N N . LEU A 1 87 ? 13.156 16.717 26.685 1.00 74.50 87 LEU A N 1
ATOM 685 C CA . LEU A 1 87 ? 13.319 17.246 25.333 1.00 74.50 87 LEU A CA 1
ATOM 686 C C . LEU A 1 87 ? 14.713 17.876 25.146 1.00 74.50 87 LEU A C 1
ATOM 688 O O . LEU A 1 87 ? 15.089 18.813 25.857 1.00 74.50 87 LEU A O 1
ATOM 692 N N . VAL A 1 88 ? 15.469 17.390 24.157 1.00 79.38 88 VAL A N 1
ATOM 693 C CA . VAL A 1 88 ? 16.820 17.876 23.818 1.00 79.38 88 VAL A CA 1
ATOM 694 C C . VAL A 1 88 ? 16.762 19.324 23.311 1.00 79.38 88 VAL A C 1
ATOM 696 O O . VAL A 1 88 ? 15.914 19.668 22.488 1.00 79.38 88 VAL A O 1
ATOM 699 N N . LEU A 1 89 ? 17.659 20.185 23.805 1.00 75.06 89 LEU A N 1
ATOM 700 C CA . LEU A 1 89 ? 17.819 21.559 23.318 1.00 75.06 89 LEU A CA 1
ATOM 701 C C . LEU A 1 89 ? 18.580 21.537 21.985 1.00 75.06 89 LEU A C 1
ATOM 703 O O . LEU A 1 89 ? 19.732 21.109 21.937 1.00 75.06 89 LEU A O 1
ATOM 707 N N . LEU A 1 90 ? 17.938 22.002 20.915 1.00 77.44 90 LEU A N 1
ATOM 708 C CA . LEU A 1 90 ? 18.568 22.181 19.609 1.00 77.44 90 LEU A CA 1
ATOM 709 C C . LEU A 1 90 ? 19.060 23.624 19.473 1.00 77.44 90 LEU A C 1
ATOM 711 O O . LEU A 1 90 ? 18.279 24.568 19.596 1.00 77.44 90 LEU A O 1
ATOM 715 N N . GLU A 1 91 ? 20.355 23.799 19.219 1.00 67.25 91 GLU A N 1
ATOM 716 C CA . GLU A 1 91 ? 20.966 25.120 19.062 1.00 67.25 91 GLU A CA 1
ATOM 717 C C . GLU A 1 91 ? 20.343 25.867 17.867 1.00 67.25 91 GLU A C 1
ATOM 719 O O . GLU A 1 91 ? 20.259 25.339 16.759 1.00 67.25 91 GLU A O 1
ATOM 724 N N . GLY A 1 92 ? 19.851 27.087 18.106 1.00 73.31 92 GLY A N 1
ATOM 725 C CA . GLY A 1 92 ? 19.144 27.904 17.109 1.00 73.31 92 GLY A CA 1
ATOM 726 C C . GLY A 1 92 ? 17.614 27.779 17.117 1.00 73.31 92 GLY A C 1
ATOM 727 O O . GLY A 1 92 ? 16.948 28.569 16.449 1.00 73.31 92 GLY A O 1
ATOM 728 N N . VAL A 1 93 ? 17.037 26.856 17.896 1.00 73.50 93 VAL A N 1
ATOM 729 C CA . VAL A 1 93 ? 15.581 26.759 18.099 1.00 73.50 93 VAL A CA 1
ATOM 730 C C . VAL A 1 93 ? 15.178 27.548 19.347 1.00 73.50 93 VAL A C 1
ATOM 732 O O . VAL A 1 93 ? 15.753 27.383 20.421 1.00 73.50 93 VAL A O 1
ATOM 735 N N . THR A 1 94 ? 14.187 28.435 19.221 1.00 63.28 94 THR A N 1
ATOM 736 C CA . THR A 1 94 ? 13.688 29.218 20.358 1.00 63.28 94 THR A CA 1
ATOM 737 C C . THR A 1 94 ? 12.864 28.344 21.299 1.00 63.28 94 THR A C 1
ATOM 739 O O . THR A 1 94 ? 11.742 27.968 20.973 1.00 63.28 94 THR A O 1
ATOM 742 N N . ASP A 1 95 ? 13.382 28.125 22.503 1.00 64.56 95 ASP A N 1
ATOM 743 C CA . ASP A 1 95 ? 12.707 27.433 23.611 1.00 64.56 95 ASP A CA 1
ATOM 744 C C . ASP A 1 95 ? 11.835 28.370 24.468 1.00 64.56 95 ASP A C 1
ATOM 746 O O . ASP A 1 95 ? 11.584 28.135 25.653 1.00 64.56 95 ASP A O 1
ATOM 750 N N . ALA A 1 96 ? 11.379 29.478 23.883 1.00 66.12 96 ALA A N 1
ATOM 751 C CA . ALA A 1 96 ? 10.585 30.464 24.594 1.00 66.12 96 ALA A CA 1
ATOM 752 C C . ALA A 1 96 ? 9.250 29.847 25.035 1.00 66.12 96 ALA A C 1
ATOM 754 O O . ALA A 1 96 ? 8.458 29.394 24.205 1.00 66.12 96 ALA A O 1
ATOM 755 N N . LYS A 1 97 ? 8.980 29.870 26.347 1.00 65.44 97 LYS A N 1
ATOM 756 C CA . LYS A 1 97 ? 7.655 29.548 26.879 1.00 65.44 97 LYS A CA 1
ATOM 757 C C . LYS A 1 97 ? 6.668 30.551 26.278 1.00 65.44 97 LYS A C 1
ATOM 759 O O . LYS A 1 97 ? 6.836 31.748 26.515 1.00 65.44 97 LYS A O 1
ATOM 764 N N . PRO A 1 98 ? 5.669 30.111 25.498 1.00 64.75 98 PRO A N 1
ATOM 765 C CA . PRO A 1 98 ? 4.746 31.047 24.888 1.00 64.75 98 PRO A CA 1
ATOM 766 C C . PRO A 1 98 ? 3.991 31.816 25.977 1.00 64.75 98 PRO A C 1
ATOM 768 O O . PRO A 1 98 ? 3.358 31.224 26.855 1.00 64.75 98 PRO A O 1
ATOM 771 N N . GLU A 1 99 ? 4.081 33.144 25.935 1.00 64.69 99 GLU A N 1
ATOM 772 C CA . GLU A 1 99 ? 3.369 34.008 26.870 1.00 64.69 99 GLU A CA 1
ATOM 773 C C . GLU A 1 99 ? 1.876 34.031 26.533 1.00 64.69 99 GLU A C 1
ATOM 775 O O . GLU A 1 99 ? 1.471 34.264 25.392 1.00 64.69 99 GLU A O 1
ATOM 780 N N . ARG A 1 100 ? 1.033 33.788 27.543 1.00 63.62 100 ARG A N 1
ATOM 781 C CA . ARG A 1 100 ? -0.425 33.827 27.395 1.00 63.62 100 ARG A CA 1
ATOM 782 C C . ARG A 1 100 ? -0.888 35.287 27.237 1.00 63.62 100 ARG A C 1
ATOM 784 O O . ARG A 1 100 ? -0.674 36.074 28.160 1.00 63.62 100 ARG A O 1
ATOM 791 N N . PRO A 1 101 ? -1.589 35.658 26.149 1.00 67.75 101 PRO A N 1
ATOM 792 C CA . PRO A 1 101 ? -2.134 37.005 25.995 1.00 67.75 101 PRO A CA 1
ATOM 793 C C . PRO A 1 101 ? -3.180 37.336 27.072 1.00 67.75 101 PRO A C 1
ATOM 795 O O . PRO A 1 101 ? -4.021 36.502 27.408 1.00 67.75 101 PRO A O 1
ATOM 798 N N . ALA A 1 102 ? -3.178 38.573 27.579 1.00 65.50 102 ALA A N 1
ATOM 799 C CA . ALA A 1 102 ? -4.014 38.999 28.712 1.00 65.50 102 ALA A CA 1
ATOM 800 C C . ALA A 1 102 ? -5.538 38.893 28.482 1.00 65.50 102 ALA A C 1
ATOM 802 O O . ALA A 1 102 ? -6.298 38.835 29.446 1.00 65.50 102 ALA A O 1
ATOM 803 N N . TYR A 1 103 ? -5.986 38.857 27.224 1.00 64.12 103 TYR A N 1
ATOM 804 C CA . TYR A 1 103 ? -7.400 38.745 26.847 1.00 64.12 103 TYR A CA 1
ATOM 805 C C . TYR A 1 103 ? -7.902 37.292 26.753 1.00 64.12 103 TYR A C 1
ATOM 807 O O . TYR A 1 103 ? -9.071 37.070 26.436 1.00 64.12 103 TYR A O 1
ATOM 815 N N . TRP A 1 104 ? -7.039 36.297 26.990 1.00 59.16 104 TRP A N 1
ATOM 816 C CA . TRP A 1 104 ? -7.408 34.887 26.868 1.00 59.16 104 TRP A CA 1
ATOM 817 C C . TRP A 1 104 ? -8.215 34.398 28.086 1.00 59.16 104 TRP A C 1
ATOM 819 O O . TRP A 1 104 ? -7.829 34.705 29.220 1.00 59.16 104 TRP A O 1
ATOM 829 N N . PRO A 1 105 ? -9.302 33.619 27.902 1.00 58.03 105 PRO A N 1
ATOM 830 C CA . PRO A 1 105 ? -10.112 33.127 29.014 1.00 58.03 105 PRO A CA 1
ATOM 831 C C . PRO A 1 105 ? -9.280 32.308 30.009 1.00 58.03 105 PRO A C 1
ATOM 833 O O . PRO A 1 105 ? -8.553 31.390 29.627 1.00 58.03 105 PRO A O 1
ATOM 836 N N . LYS A 1 106 ? -9.403 32.622 31.303 1.00 58.03 106 LYS A N 1
ATOM 837 C CA . LYS A 1 106 ? -8.857 31.796 32.386 1.00 58.03 106 LYS A CA 1
ATOM 838 C C . LYS A 1 106 ? -9.832 30.645 32.636 1.00 58.03 106 LYS A C 1
ATOM 840 O O . LYS A 1 106 ? -10.968 30.922 32.991 1.00 58.03 106 LYS A O 1
ATOM 845 N N . HIS A 1 107 ? -9.370 29.412 32.404 1.00 53.59 107 HIS A N 1
ATOM 846 C CA . HIS A 1 107 ? -9.976 28.122 32.782 1.00 53.59 107 HIS A CA 1
ATOM 847 C C . HIS A 1 107 ? -11.506 28.121 32.945 1.00 53.59 107 HIS A C 1
ATOM 849 O O . HIS A 1 107 ? -12.038 28.474 33.996 1.00 53.59 107 HIS A O 1
ATOM 855 N N . LEU A 1 108 ? -12.218 27.606 31.939 1.00 47.44 108 LEU A N 1
ATOM 856 C CA . LEU A 1 108 ? -13.469 26.910 32.229 1.00 47.44 108 LEU A CA 1
ATOM 857 C C . LEU A 1 108 ? -13.069 25.644 32.979 1.00 47.44 108 LEU A C 1
ATOM 859 O O . LEU A 1 108 ? -12.393 24.791 32.405 1.00 47.44 108 LEU A O 1
ATOM 863 N N . ALA A 1 109 ? -13.440 25.562 34.258 1.00 44.25 109 ALA A N 1
ATOM 864 C CA . ALA A 1 109 ? -13.333 24.330 35.018 1.00 44.25 109 ALA A CA 1
ATOM 865 C C . ALA A 1 109 ? -13.931 23.215 34.158 1.00 44.25 109 ALA A C 1
ATOM 867 O O . ALA A 1 109 ? -15.111 23.268 33.796 1.00 44.25 109 ALA A O 1
ATOM 868 N N . VAL A 1 110 ? -13.087 22.256 33.778 1.00 44.56 110 VAL A N 1
ATOM 869 C CA . VAL A 1 110 ? -13.539 20.971 33.264 1.00 44.56 110 VAL A CA 1
ATOM 870 C C . VAL A 1 110 ? -14.417 20.431 34.380 1.00 44.56 110 VAL A C 1
ATOM 872 O O . VAL A 1 110 ? -13.913 20.060 35.435 1.00 44.56 110 VAL A O 1
ATOM 875 N N . GLY A 1 111 ? -15.735 20.538 34.214 1.00 37.44 111 GLY A N 1
ATOM 876 C CA . GLY A 1 111 ? -16.656 19.880 35.119 1.00 37.44 111 GLY A CA 1
ATOM 877 C C . GLY A 1 111 ? -16.270 18.413 35.111 1.00 37.44 111 GLY A C 1
ATOM 878 O O . GLY A 1 111 ? -16.158 17.838 34.026 1.00 37.44 111 GLY A O 1
ATOM 879 N N . ASP A 1 112 ? -16.004 17.860 36.293 1.00 38.84 112 ASP A N 1
ATOM 880 C CA . ASP A 1 112 ? -15.886 16.422 36.478 1.00 38.84 112 ASP A CA 1
ATOM 881 C C . ASP A 1 112 ? -17.143 15.803 35.872 1.00 38.84 112 ASP A C 1
ATOM 883 O O . ASP A 1 112 ? -18.234 15.892 36.436 1.00 38.84 112 ASP A O 1
ATOM 887 N N . ASP A 1 113 ? -17.004 15.256 34.671 1.00 39.75 113 ASP A N 1
ATOM 888 C CA . ASP A 1 113 ? -18.006 14.389 34.095 1.00 39.75 113 ASP A CA 1
ATOM 889 C C . ASP A 1 113 ? -17.657 12.991 34.603 1.00 39.75 113 ASP A C 1
ATOM 891 O O . ASP A 1 113 ? -16.651 12.420 34.166 1.00 39.75 113 ASP A O 1
ATOM 895 N N . PRO A 1 114 ? -18.426 12.419 35.549 1.00 42.41 114 PRO A N 1
ATOM 896 C CA . PRO A 1 114 ? -18.253 11.046 35.983 1.00 42.41 114 PRO A CA 1
ATOM 897 C C . PRO A 1 114 ? -18.821 10.127 34.897 1.00 42.41 114 PRO A C 1
ATOM 899 O O . PRO A 1 114 ? -19.707 9.302 35.139 1.00 42.41 114 PRO A O 1
ATOM 902 N N . HIS A 1 115 ? -18.351 10.273 33.662 1.00 45.22 115 HIS A N 1
ATOM 903 C CA . HIS A 1 115 ? -18.635 9.312 32.629 1.00 45.22 115 HIS A CA 1
ATOM 904 C C . HIS A 1 115 ? -17.717 8.127 32.850 1.00 45.22 115 HIS A C 1
ATOM 906 O O . HIS A 1 115 ? -16.556 8.122 32.465 1.00 45.22 115 HIS A O 1
ATOM 912 N N . LEU A 1 116 ? -18.295 7.140 33.541 1.00 47.12 116 LEU A N 1
ATOM 913 C CA . LEU A 1 116 ? -17.924 5.735 33.519 1.00 47.12 116 LEU A CA 1
ATOM 914 C C . LEU A 1 116 ? -17.397 5.393 32.125 1.00 47.12 116 LEU A C 1
ATOM 916 O O . LEU A 1 116 ? -18.185 5.135 31.213 1.00 47.12 116 LEU A O 1
ATOM 920 N N . GLU A 1 117 ? -16.074 5.441 31.970 1.00 49.91 117 GLU A N 1
ATOM 921 C CA . GLU A 1 117 ? -15.391 4.922 30.798 1.00 49.91 117 GLU A CA 1
ATOM 922 C C . GLU A 1 117 ? -15.910 3.497 30.639 1.00 49.91 117 GLU A C 1
ATOM 924 O O . GLU A 1 117 ? -15.742 2.692 31.564 1.00 49.91 117 GLU A O 1
ATOM 929 N N . PRO A 1 118 ? -16.624 3.176 29.549 1.00 49.75 118 PRO A N 1
ATOM 930 C CA . PRO A 1 118 ? -17.120 1.832 29.365 1.00 49.75 118 PRO A CA 1
ATOM 931 C C . PRO A 1 118 ? -15.902 0.914 29.268 1.00 49.75 118 PRO A C 1
ATOM 933 O O . PRO A 1 118 ? -15.184 0.863 28.268 1.00 49.75 118 PRO A O 1
ATOM 936 N N . PHE A 1 119 ? -15.625 0.235 30.378 1.00 50.06 119 PHE A N 1
ATOM 937 C CA . PHE A 1 119 ? -14.525 -0.696 30.485 1.00 50.06 119 PHE A CA 1
ATOM 938 C C . PHE A 1 119 ? -14.940 -1.952 29.735 1.00 50.06 119 PHE A C 1
ATOM 940 O O . PHE A 1 119 ? -15.636 -2.817 30.261 1.00 50.06 119 PHE A O 1
ATOM 947 N N . PHE A 1 120 ? -14.556 -2.025 28.467 1.00 56.62 120 PHE A N 1
ATOM 948 C CA . PHE A 1 120 ? -14.682 -3.251 27.702 1.00 56.62 120 PHE A CA 1
ATOM 949 C C . PHE A 1 120 ? -13.533 -4.174 28.116 1.00 56.62 120 PHE A C 1
ATOM 951 O O . PHE A 1 120 ? -12.373 -3.789 27.931 1.00 56.62 120 PHE A O 1
ATOM 958 N N . PRO A 1 121 ? -13.809 -5.364 28.681 1.00 54.41 121 PRO A N 1
ATOM 959 C CA . PRO A 1 121 ? -12.760 -6.329 28.956 1.00 54.41 121 PRO A CA 1
ATOM 960 C C . PRO A 1 121 ? -12.119 -6.735 27.626 1.00 54.41 121 PRO A C 1
ATOM 962 O O . PRO A 1 121 ? -12.737 -7.387 26.787 1.00 54.41 121 PRO A O 1
ATOM 965 N N . ARG A 1 122 ? -10.880 -6.286 27.422 1.00 61.81 122 ARG A N 1
ATOM 966 C CA . ARG A 1 122 ? -10.050 -6.582 26.255 1.00 61.81 122 ARG A CA 1
ATOM 967 C C . ARG A 1 122 ? -8.851 -7.370 26.749 1.00 61.81 122 ARG A C 1
ATOM 969 O O . ARG A 1 122 ? -8.043 -6.848 27.506 1.00 61.81 122 ARG A O 1
ATOM 976 N N . SER A 1 123 ? -8.791 -8.647 26.392 1.00 59.38 123 SER A N 1
ATOM 977 C CA . SER A 1 123 ? -7.837 -9.592 26.987 1.00 59.38 123 SER A CA 1
ATOM 978 C C . SER A 1 123 ? -7.124 -10.473 25.970 1.00 59.38 123 SER A C 1
ATOM 980 O O . SER A 1 123 ? -6.306 -11.294 26.367 1.00 59.38 123 SER A O 1
ATOM 982 N N . SER A 1 124 ? -7.417 -10.340 24.672 1.00 64.56 124 SER A N 1
ATOM 983 C CA . SER A 1 124 ? -6.970 -11.368 23.735 1.00 64.56 124 SER A CA 1
ATOM 984 C C . SER A 1 124 ? -5.527 -11.204 23.273 1.00 64.56 124 SER A C 1
ATOM 986 O O . SER A 1 124 ? -4.986 -12.187 22.785 1.00 64.56 124 SER A O 1
ATOM 988 N N . GLY A 1 125 ? -4.913 -10.014 23.359 1.00 74.88 125 GLY A N 1
ATOM 989 C CA . GLY A 1 125 ? -3.628 -9.782 22.688 1.00 74.88 125 GLY A CA 1
ATOM 990 C C . GLY A 1 125 ? -3.698 -10.155 21.200 1.00 74.88 125 GLY A C 1
ATOM 991 O O . GLY A 1 125 ? -2.734 -10.630 20.621 1.00 74.88 125 GLY A O 1
ATOM 992 N N . VAL A 1 126 ? -4.877 -10.051 20.581 1.00 81.81 126 VAL A N 1
ATOM 993 C CA . VAL A 1 126 ? -5.113 -10.407 19.180 1.00 81.81 126 VAL A CA 1
ATOM 994 C C . VAL A 1 126 ? -5.978 -9.325 18.571 1.00 81.81 126 VAL A C 1
ATOM 996 O O . VAL A 1 126 ? -7.099 -9.121 19.026 1.00 81.81 126 VAL A O 1
ATOM 999 N N . ILE A 1 127 ? -5.461 -8.670 17.539 1.00 84.56 127 ILE A N 1
ATOM 1000 C CA . ILE A 1 127 ? -6.201 -7.756 16.670 1.00 84.56 127 ILE A CA 1
ATOM 1001 C C . ILE A 1 127 ? -6.653 -8.554 15.462 1.00 84.56 127 ILE A C 1
ATOM 1003 O O . ILE A 1 127 ? -5.882 -9.357 14.963 1.00 84.56 127 ILE A O 1
ATOM 1007 N N . GLN A 1 128 ? -7.856 -8.330 14.962 1.00 86.38 128 GLN A N 1
ATOM 1008 C CA . GLN A 1 128 ? -8.357 -8.936 13.733 1.00 86.38 128 GLN A CA 1
ATOM 1009 C C . GLN A 1 128 ? -9.199 -7.937 12.944 1.00 86.38 128 GLN A C 1
ATOM 1011 O O . GLN A 1 128 ? -9.643 -6.930 13.489 1.00 86.38 128 GLN A O 1
ATOM 1016 N N . HIS A 1 129 ? -9.456 -8.203 11.667 1.00 87.38 129 HIS A N 1
ATOM 1017 C CA . HIS A 1 129 ? -10.383 -7.398 10.869 1.00 87.38 129 HIS A CA 1
ATOM 1018 C C . HIS A 1 129 ? -11.331 -8.270 10.044 1.00 87.38 129 HIS A C 1
ATOM 1020 O O . HIS A 1 129 ? -10.994 -9.376 9.637 1.00 87.38 129 HIS A O 1
ATOM 1026 N N . GLY A 1 130 ? -12.520 -7.744 9.741 1.00 85.62 130 GLY A N 1
ATOM 1027 C CA . GLY A 1 130 ? -13.529 -8.440 8.931 1.00 85.62 130 GLY A CA 1
ATOM 1028 C C . GLY A 1 130 ? -13.363 -8.299 7.412 1.00 85.62 130 GLY A C 1
ATOM 1029 O O . GLY A 1 130 ? -14.251 -8.708 6.671 1.00 85.62 130 GLY A O 1
ATOM 1030 N N . LEU A 1 131 ? -12.285 -7.668 6.939 1.00 88.75 131 LEU A N 1
ATOM 1031 C CA . LEU A 1 131 ? -12.040 -7.445 5.513 1.00 88.75 131 LEU A CA 1
ATOM 1032 C C . LEU A 1 131 ? -11.295 -8.635 4.894 1.00 88.75 131 LEU A C 1
ATOM 1034 O O . LEU A 1 131 ? -10.268 -9.050 5.418 1.00 88.75 131 LEU A O 1
ATOM 1038 N N . ASN A 1 132 ? -11.764 -9.128 3.747 1.00 89.94 132 ASN A N 1
ATOM 1039 C CA . ASN A 1 132 ? -11.015 -10.086 2.932 1.00 89.94 132 ASN A CA 1
ATOM 1040 C C . ASN A 1 132 ? -10.207 -9.308 1.889 1.00 89.94 132 ASN A C 1
ATOM 1042 O O . ASN A 1 132 ? -10.757 -8.877 0.874 1.00 89.94 132 ASN A O 1
ATOM 1046 N N . LEU A 1 133 ? -8.924 -9.079 2.166 1.00 90.62 133 LEU A N 1
ATOM 1047 C CA . LEU A 1 133 ? -8.048 -8.269 1.320 1.00 90.62 133 LEU A CA 1
ATOM 1048 C C . LEU A 1 133 ? -6.914 -9.105 0.739 1.00 90.62 133 LEU A C 1
ATOM 1050 O O . LEU A 1 133 ? -6.329 -9.944 1.419 1.00 90.62 133 LEU A O 1
ATOM 1054 N N . THR A 1 134 ? -6.553 -8.804 -0.504 1.00 91.06 134 THR A N 1
ATOM 1055 C CA . THR A 1 134 ? -5.302 -9.261 -1.110 1.00 91.06 134 THR A CA 1
ATOM 1056 C C . THR A 1 134 ? -4.544 -8.078 -1.711 1.00 91.06 134 THR A C 1
ATOM 1058 O O . THR A 1 134 ? -5.134 -7.047 -2.043 1.00 91.06 134 THR A O 1
ATOM 1061 N N . SER A 1 135 ? -3.221 -8.199 -1.803 1.00 92.81 135 SER A N 1
ATOM 1062 C CA . SER A 1 135 ? -2.361 -7.186 -2.423 1.00 92.81 135 SER A CA 1
ATOM 1063 C C . SER A 1 135 ? -2.395 -7.328 -3.945 1.00 92.81 135 SER A C 1
ATOM 1065 O O . SER A 1 135 ? -2.357 -8.441 -4.471 1.00 92.81 135 SER A O 1
ATOM 1067 N N . VAL A 1 136 ? -2.417 -6.203 -4.666 1.00 94.62 136 VAL A N 1
ATOM 1068 C CA . VAL A 1 136 ? -2.210 -6.178 -6.126 1.00 94.62 136 VAL A CA 1
ATOM 1069 C C . VAL A 1 136 ? -0.828 -6.707 -6.499 1.00 94.62 136 VAL A C 1
ATOM 1071 O O . VAL A 1 136 ? -0.674 -7.356 -7.535 1.00 94.62 136 VAL A O 1
ATOM 1074 N N . TYR A 1 137 ? 0.175 -6.407 -5.677 1.00 93.44 137 TYR A N 1
ATOM 1075 C CA . TYR A 1 137 ? 1.579 -6.725 -5.912 1.00 93.44 137 TYR A CA 1
ATOM 1076 C C . TYR A 1 137 ? 1.983 -7.989 -5.157 1.00 93.44 137 TYR A C 1
ATOM 1078 O O . TYR A 1 137 ? 1.522 -8.236 -4.045 1.00 93.44 137 TYR A O 1
ATOM 1086 N N . SER A 1 138 ? 2.835 -8.810 -5.772 1.00 89.25 138 SER A N 1
ATOM 1087 C CA . SER A 1 138 ? 3.307 -10.069 -5.175 1.00 89.25 138 SER A CA 1
ATOM 1088 C C . SER A 1 138 ? 4.478 -9.861 -4.218 1.00 89.25 138 SER A C 1
ATOM 1090 O O . SER A 1 138 ? 4.827 -10.797 -3.500 1.00 89.25 138 SER A O 1
ATOM 1092 N N . HIS A 1 139 ? 5.071 -8.661 -4.217 1.00 90.88 139 HIS A N 1
ATOM 1093 C CA . HIS A 1 139 ? 6.268 -8.263 -3.464 1.00 90.88 139 HIS A CA 1
ATOM 1094 C C . HIS A 1 139 ? 7.558 -8.920 -3.954 1.00 90.88 139 HIS A C 1
ATOM 1096 O O . HIS A 1 139 ? 8.637 -8.618 -3.457 1.00 90.88 139 HIS A O 1
ATOM 1102 N N . PHE A 1 140 ? 7.452 -9.786 -4.958 1.00 89.69 140 PHE A N 1
ATOM 1103 C CA . PHE A 1 140 ? 8.562 -10.471 -5.595 1.00 89.69 140 PHE A CA 1
ATOM 1104 C C . PHE A 1 140 ? 8.328 -10.532 -7.100 1.00 89.69 140 PHE A C 1
ATOM 1106 O O . PHE A 1 140 ? 7.212 -10.820 -7.555 1.00 89.69 140 PHE A O 1
ATOM 1113 N N . LEU A 1 141 ? 9.397 -10.302 -7.859 1.00 85.06 141 LEU A N 1
ATOM 1114 C CA . LEU A 1 141 ? 9.405 -10.400 -9.310 1.00 85.06 141 LEU A CA 1
ATOM 1115 C C . LEU A 1 141 ? 9.303 -11.873 -9.753 1.00 85.06 141 LEU A C 1
ATOM 1117 O O . LEU A 1 141 ? 10.098 -12.701 -9.293 1.00 85.06 141 LEU A O 1
ATOM 1121 N N . PRO A 1 142 ? 8.411 -12.217 -10.706 1.00 77.25 142 PRO A N 1
ATOM 1122 C CA . PRO A 1 142 ? 8.129 -13.610 -11.076 1.00 77.25 142 PRO A CA 1
ATOM 1123 C C . PRO A 1 142 ? 9.334 -14.407 -11.589 1.00 77.25 142 PRO A C 1
ATOM 1125 O O . PRO A 1 142 ? 9.398 -15.618 -11.414 1.00 77.25 142 PRO A O 1
ATOM 1128 N N . GLN A 1 143 ? 10.276 -13.742 -12.261 1.00 69.06 143 GLN A N 1
ATOM 1129 C CA . GLN A 1 143 ? 11.339 -14.406 -13.024 1.00 69.06 143 GLN A CA 1
ATOM 1130 C C . GLN A 1 143 ? 12.581 -14.732 -12.190 1.00 69.06 143 GLN A C 1
ATOM 1132 O O . GLN A 1 143 ? 13.358 -15.601 -12.575 1.00 69.06 143 GLN A O 1
ATOM 1137 N N . ARG A 1 144 ? 12.804 -14.017 -11.081 1.00 65.31 144 ARG A N 1
ATOM 1138 C CA . ARG A 1 144 ? 14.042 -14.128 -10.290 1.00 65.31 144 ARG A CA 1
ATOM 1139 C C . ARG A 1 144 ? 13.818 -14.188 -8.780 1.00 65.31 144 ARG A C 1
ATOM 1141 O O . ARG A 1 144 ? 14.774 -14.396 -8.047 1.00 65.31 144 ARG A O 1
ATOM 1148 N N . GLY A 1 145 ? 12.581 -13.995 -8.311 1.00 79.00 145 GLY A N 1
ATOM 1149 C CA . GLY A 1 145 ? 12.269 -13.951 -6.882 1.00 79.00 145 GLY A CA 1
ATOM 1150 C C . GLY A 1 145 ? 12.889 -12.757 -6.152 1.00 79.00 145 GLY A C 1
ATOM 1151 O O . GLY A 1 145 ? 12.900 -12.749 -4.926 1.00 79.00 145 GLY A O 1
ATOM 1152 N N . TYR A 1 146 ? 13.411 -11.761 -6.878 1.00 85.69 146 TYR A N 1
ATOM 1153 C CA . TYR A 1 146 ? 13.903 -10.531 -6.266 1.00 85.69 146 TYR A CA 1
ATOM 1154 C C . TYR A 1 146 ? 12.742 -9.722 -5.689 1.00 85.69 146 TYR A C 1
ATOM 1156 O O . TYR A 1 146 ? 11.679 -9.692 -6.319 1.00 85.69 146 TYR A O 1
ATOM 1164 N N . PRO A 1 147 ? 12.931 -9.064 -4.535 1.00 89.56 147 PRO A N 1
ATOM 1165 C CA . PRO A 1 147 ? 11.931 -8.164 -3.987 1.00 89.56 147 PRO A CA 1
ATOM 1166 C C . PRO A 1 147 ? 11.562 -7.067 -4.990 1.00 89.56 147 PRO A C 1
ATOM 1168 O O . PRO A 1 147 ? 12.435 -6.462 -5.616 1.00 89.56 147 PRO A O 1
ATOM 1171 N N . GLU A 1 148 ? 10.263 -6.818 -5.137 1.00 93.44 148 GLU A N 1
ATOM 1172 C CA . GLU A 1 148 ? 9.786 -5.568 -5.729 1.00 93.44 148 GLU A CA 1
ATOM 1173 C C . GLU A 1 148 ? 10.143 -4.423 -4.758 1.00 93.44 148 GLU A C 1
ATOM 1175 O O . GLU A 1 148 ? 10.199 -4.624 -3.542 1.00 93.44 148 GLU A O 1
ATOM 1180 N N . VAL A 1 149 ? 10.429 -3.234 -5.285 1.00 94.31 149 VAL A N 1
ATOM 1181 C CA . VAL A 1 149 ? 10.742 -2.034 -4.498 1.00 94.31 149 VAL A CA 1
ATOM 1182 C C . VAL A 1 149 ? 9.696 -0.968 -4.799 1.00 94.31 149 VAL A C 1
ATOM 1184 O O . VAL A 1 149 ? 9.313 -0.786 -5.954 1.00 94.31 149 VAL A O 1
ATOM 1187 N N . THR A 1 150 ? 9.227 -0.265 -3.769 1.00 95.94 150 THR A N 1
ATOM 1188 C CA . THR A 1 150 ? 8.306 0.874 -3.907 1.00 95.94 150 THR A CA 1
ATOM 1189 C C . THR A 1 150 ? 8.950 2.191 -3.507 1.00 95.94 150 THR A C 1
ATOM 1191 O O . THR A 1 150 ? 8.502 3.231 -3.966 1.00 95.94 150 THR A O 1
ATOM 1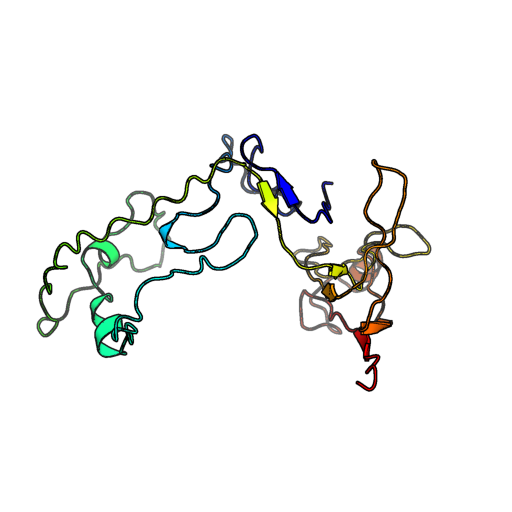194 N N . THR A 1 151 ? 10.019 2.160 -2.713 1.00 94.75 151 THR A N 1
ATOM 1195 C CA . THR A 1 151 ? 10.775 3.345 -2.304 1.00 94.75 151 THR A CA 1
ATOM 1196 C C . THR A 1 151 ? 12.258 3.024 -2.176 1.00 94.75 151 THR A C 1
ATOM 1198 O O . THR A 1 151 ? 12.618 1.882 -1.883 1.00 94.75 151 THR A O 1
ATOM 1201 N N . MET A 1 152 ? 13.125 4.010 -2.399 1.00 92.94 152 MET A N 1
ATOM 1202 C CA . MET A 1 152 ? 14.573 3.833 -2.248 1.00 92.94 152 MET A CA 1
ATOM 1203 C C . MET A 1 152 ? 15.246 5.019 -1.545 1.00 92.94 152 MET A C 1
ATOM 1205 O O . MET A 1 152 ? 16.139 5.659 -2.113 1.00 92.94 152 MET A O 1
ATOM 1209 N N . PRO A 1 153 ? 14.839 5.344 -0.306 1.00 84.81 153 PRO A N 1
ATOM 1210 C CA . PRO A 1 153 ? 15.450 6.432 0.430 1.00 84.81 153 PRO A CA 1
ATOM 1211 C C . PRO A 1 153 ? 16.905 6.074 0.735 1.00 84.81 153 PRO A C 1
ATOM 1213 O O . PRO A 1 153 ? 17.219 4.959 1.153 1.00 84.81 153 PRO A O 1
ATOM 1216 N N . MET A 1 154 ? 17.812 7.028 0.520 1.00 81.50 154 MET A N 1
ATOM 1217 C CA . MET A 1 154 ? 19.238 6.877 0.849 1.00 81.50 154 MET A CA 1
ATOM 1218 C C . MET A 1 154 ? 19.920 5.665 0.177 1.00 81.50 154 MET A C 1
ATOM 1220 O O . MET A 1 154 ? 20.958 5.205 0.647 1.00 81.50 154 MET A O 1
ATOM 1224 N N . GLY A 1 155 ? 19.358 5.160 -0.928 1.00 81.50 155 GLY A N 1
ATOM 1225 C CA . GLY A 1 155 ? 19.907 4.027 -1.677 1.00 81.50 155 GLY A CA 1
ATOM 1226 C C . GLY A 1 155 ? 19.514 2.641 -1.152 1.00 81.50 155 GLY A C 1
ATOM 1227 O O . GLY A 1 155 ? 20.082 1.659 -1.615 1.00 81.50 155 GLY A O 1
ATOM 1228 N N . LEU A 1 156 ? 18.561 2.534 -0.221 1.00 86.81 156 LEU A N 1
ATOM 1229 C CA . LEU A 1 156 ? 18.076 1.247 0.290 1.00 86.81 156 LEU A CA 1
ATOM 1230 C C . LEU A 1 156 ? 16.663 0.968 -0.220 1.00 86.81 156 LEU A C 1
ATOM 1232 O O . LEU A 1 156 ? 15.730 1.703 0.097 1.00 86.81 156 LEU A O 1
ATOM 1236 N N . GLY A 1 157 ? 16.507 -0.084 -1.022 1.00 89.56 157 GLY A N 1
ATOM 1237 C CA . GLY A 1 157 ? 15.216 -0.459 -1.594 1.00 89.56 157 GLY A CA 1
ATOM 1238 C C . GLY A 1 157 ? 14.285 -1.094 -0.559 1.00 89.56 157 GLY A C 1
ATOM 1239 O O . GLY A 1 157 ? 14.655 -2.053 0.114 1.00 89.56 157 GLY A O 1
ATOM 1240 N N . ALA A 1 158 ? 13.047 -0.608 -0.461 1.00 91.44 158 ALA A N 1
ATOM 1241 C CA . ALA A 1 158 ? 12.018 -1.207 0.386 1.00 91.44 158 ALA A CA 1
ATOM 1242 C C . ALA A 1 158 ? 10.648 -1.247 -0.307 1.00 91.44 158 ALA A C 1
ATOM 1244 O O . ALA A 1 158 ? 10.337 -0.412 -1.157 1.00 91.44 158 ALA A O 1
ATOM 1245 N N . THR A 1 159 ? 9.803 -2.204 0.089 1.00 93.12 159 THR A N 1
ATOM 1246 C CA . THR A 1 159 ? 8.366 -2.198 -0.231 1.00 93.12 159 THR A CA 1
ATOM 1247 C C . THR A 1 159 ? 7.584 -1.729 0.988 1.00 93.12 159 THR A C 1
ATOM 1249 O O . THR A 1 159 ? 7.474 -2.445 1.985 1.00 93.12 159 THR A O 1
ATOM 1252 N N . VAL A 1 160 ? 7.032 -0.523 0.898 1.00 92.88 160 VAL A N 1
ATOM 1253 C CA . VAL A 1 160 ? 6.212 0.104 1.949 1.00 92.88 160 VAL A CA 1
ATOM 1254 C C . VAL A 1 160 ? 4.857 0.589 1.433 1.00 92.88 160 VAL A C 1
ATOM 1256 O O . VAL A 1 160 ? 3.984 0.923 2.231 1.00 92.88 160 VAL A O 1
ATOM 1259 N N . ASP A 1 161 ? 4.661 0.576 0.114 1.00 95.19 161 ASP A N 1
ATOM 1260 C CA . ASP A 1 161 ? 3.439 1.021 -0.546 1.00 95.19 161 ASP A CA 1
ATOM 1261 C C . ASP A 1 161 ? 2.629 -0.178 -1.042 1.00 95.19 161 ASP A C 1
ATOM 1263 O O . ASP A 1 161 ? 3.168 -1.147 -1.584 1.00 95.19 161 ASP A O 1
ATOM 1267 N N . TYR A 1 162 ? 1.310 -0.114 -0.863 1.00 95.44 162 TYR A N 1
ATOM 1268 C CA . TYR A 1 162 ? 0.415 -1.228 -1.154 1.00 95.44 162 TYR A CA 1
ATOM 1269 C C . TYR A 1 162 ? -0.893 -0.723 -1.758 1.00 95.44 162 TYR A C 1
ATOM 1271 O O . TYR A 1 162 ? -1.483 0.245 -1.279 1.00 95.44 162 TYR A O 1
ATOM 1279 N N . ILE A 1 163 ? -1.395 -1.440 -2.763 1.00 96.19 163 ILE A N 1
ATOM 1280 C CA . ILE A 1 163 ? -2.802 -1.374 -3.164 1.00 96.19 163 ILE A CA 1
ATOM 1281 C C . ILE A 1 163 ? -3.440 -2.684 -2.716 1.00 96.19 163 ILE A C 1
ATOM 1283 O O . ILE A 1 163 ? -3.146 -3.746 -3.268 1.00 96.19 163 ILE A O 1
ATOM 1287 N N . PHE A 1 164 ? -4.303 -2.598 -1.708 1.00 95.06 164 PHE A N 1
ATOM 1288 C CA . PHE A 1 164 ? -5.142 -3.706 -1.271 1.00 95.06 164 PHE A CA 1
ATOM 1289 C C . PHE A 1 164 ? -6.507 -3.626 -1.929 1.00 95.06 164 PHE A C 1
ATOM 1291 O O . PHE A 1 164 ? -7.064 -2.540 -2.090 1.00 95.06 164 PHE A O 1
ATOM 1298 N N . TYR A 1 165 ? -7.064 -4.781 -2.270 1.00 93.81 165 TYR A N 1
ATOM 1299 C CA . TYR A 1 165 ? -8.406 -4.857 -2.821 1.00 93.81 165 TYR A CA 1
ATOM 1300 C C . TYR A 1 165 ? -9.185 -6.047 -2.269 1.00 93.81 165 TYR A C 1
ATOM 1302 O O . TYR A 1 165 ? -8.608 -7.014 -1.765 1.00 93.81 165 TYR A O 1
ATOM 1310 N N . SER A 1 166 ? -10.512 -5.938 -2.330 1.00 92.25 166 SER A N 1
ATOM 1311 C CA . SER A 1 166 ? -11.426 -6.962 -1.836 1.00 92.25 166 SER A CA 1
ATOM 1312 C C . SER A 1 166 ? -11.361 -8.220 -2.694 1.00 92.25 166 SER A C 1
ATOM 1314 O O . SER A 1 166 ? -11.563 -8.161 -3.905 1.00 92.25 166 SER A O 1
ATOM 1316 N N . ALA A 1 167 ? -11.131 -9.355 -2.045 1.00 91.12 167 ALA A N 1
ATOM 1317 C CA . ALA A 1 167 ? -10.998 -10.657 -2.682 1.00 91.12 167 ALA A CA 1
ATOM 1318 C C . ALA A 1 167 ? -11.782 -11.725 -1.912 1.00 91.12 167 ALA A C 1
ATOM 1320 O O . ALA A 1 167 ? -12.196 -11.524 -0.770 1.00 91.12 167 ALA A O 1
ATOM 1321 N N . GLU A 1 168 ? -11.989 -12.878 -2.535 1.00 89.12 168 GLU A N 1
ATOM 1322 C CA . GLU A 1 168 ? -12.628 -14.023 -1.902 1.00 89.12 168 GLU A CA 1
ATOM 1323 C C . GLU A 1 168 ? -11.585 -14.988 -1.327 1.00 89.12 168 GLU A C 1
ATOM 1325 O O . GLU A 1 168 ? -10.618 -15.341 -2.014 1.00 89.12 168 GLU A O 1
ATOM 1330 N N . PRO A 1 169 ? -11.774 -15.474 -0.090 1.00 83.38 169 PRO A N 1
ATOM 1331 C CA . PRO A 1 169 ? -10.979 -16.570 0.438 1.00 83.38 169 PRO A CA 1
ATOM 1332 C C . PRO A 1 169 ? -11.185 -17.826 -0.413 1.00 83.38 169 PRO A C 1
ATOM 1334 O O . PRO A 1 169 ? -12.310 -18.238 -0.689 1.00 83.38 169 PRO A O 1
ATOM 1337 N N . THR A 1 170 ? -10.095 -18.478 -0.797 1.00 79.69 170 THR A N 1
ATOM 1338 C CA . THR A 1 170 ? -10.144 -19.797 -1.427 1.00 79.69 170 THR A CA 1
ATOM 1339 C C . THR A 1 170 ? -10.279 -20.845 -0.327 1.00 79.69 170 THR A C 1
ATOM 1341 O O . THR A 1 170 ? -9.452 -20.890 0.588 1.00 79.69 170 THR A O 1
ATOM 1344 N N . GLU A 1 171 ? -11.298 -21.703 -0.400 1.00 66.88 171 GLU A N 1
ATOM 1345 C CA . GLU A 1 171 ? -11.441 -22.824 0.531 1.00 66.88 171 GLU A CA 1
ATOM 1346 C C . GLU A 1 171 ? -10.272 -23.800 0.360 1.00 66.88 171 GLU A C 1
ATOM 1348 O O . GLU A 1 171 ? -10.263 -24.642 -0.536 1.00 66.88 171 GLU A O 1
ATOM 1353 N N . ASN A 1 172 ? -9.268 -23.707 1.230 1.00 55.62 172 ASN A N 1
ATOM 1354 C CA . ASN A 1 172 ? -8.234 -24.724 1.319 1.00 55.62 172 ASN A CA 1
ATOM 1355 C C . ASN A 1 172 ? -8.502 -25.592 2.554 1.00 55.62 172 ASN A C 1
ATOM 1357 O O . ASN A 1 172 ? -8.419 -25.126 3.689 1.00 55.62 172 ASN A O 1
ATOM 1361 N N . ARG A 1 173 ? -8.837 -26.872 2.336 1.00 52.38 173 ARG A N 1
ATOM 1362 C CA . ARG A 1 173 ? -9.131 -27.859 3.397 1.00 52.38 173 ARG A CA 1
ATOM 1363 C C . ARG A 1 173 ? -7.932 -28.169 4.311 1.00 52.38 173 ARG A C 1
ATOM 1365 O O . ARG A 1 173 ? -8.112 -28.821 5.339 1.00 52.38 173 ARG A O 1
ATOM 1372 N N . ASN A 1 174 ? -6.732 -27.690 3.983 1.00 50.56 174 ASN A N 1
ATOM 1373 C CA . ASN A 1 174 ? -5.529 -27.893 4.786 1.00 50.56 174 ASN A CA 1
ATOM 1374 C C . ASN A 1 174 ? -5.322 -26.743 5.783 1.00 50.56 174 ASN A C 1
ATOM 1376 O O . ASN A 1 174 ? -4.895 -25.647 5.426 1.00 50.56 174 ASN A O 1
ATOM 1380 N N . LYS A 1 175 ? -5.597 -27.036 7.059 1.00 49.16 175 LYS A N 1
ATOM 1381 C CA . LYS A 1 175 ? -5.612 -26.137 8.232 1.00 49.16 175 LYS A CA 1
ATOM 1382 C C . LYS A 1 175 ? -4.250 -25.526 8.643 1.00 49.16 175 LYS A C 1
ATOM 1384 O O . LYS A 1 175 ? -4.070 -25.207 9.812 1.00 49.16 175 LYS A O 1
ATOM 1389 N N . GLY A 1 176 ? -3.285 -25.373 7.732 1.00 45.38 176 GLY A N 1
ATOM 1390 C CA . GLY A 1 176 ? -1.920 -24.938 8.078 1.00 45.38 176 GLY A CA 1
ATOM 1391 C C . GLY A 1 176 ? -1.182 -24.079 7.045 1.00 45.38 176 GLY A C 1
ATOM 1392 O O . GLY A 1 176 ? 0.013 -23.862 7.209 1.00 45.38 176 GLY A O 1
ATOM 1393 N N . GLY A 1 177 ? -1.846 -23.612 5.981 1.00 50.66 177 GLY A N 1
ATOM 1394 C CA . GLY A 1 177 ? -1.227 -22.789 4.929 1.00 50.66 177 GLY A CA 1
ATOM 1395 C C . GLY A 1 177 ? -1.713 -21.335 4.905 1.00 50.66 177 GLY A C 1
ATOM 1396 O O . GLY A 1 177 ? -2.794 -21.027 5.403 1.00 50.66 177 GLY A O 1
ATOM 1397 N N . ARG A 1 178 ? -0.922 -20.449 4.276 1.00 55.06 178 ARG A N 1
ATOM 1398 C CA . ARG A 1 178 ? -1.305 -19.066 3.921 1.00 55.06 178 ARG A CA 1
ATOM 1399 C C . ARG A 1 178 ? -2.657 -19.091 3.192 1.00 55.06 178 ARG A C 1
ATOM 1401 O O . ARG A 1 178 ? -2.804 -19.856 2.237 1.00 55.06 178 ARG A O 1
ATOM 1408 N N . ARG A 1 179 ? -3.636 -18.286 3.637 1.00 59.41 179 ARG A N 1
ATOM 1409 C CA . ARG A 1 179 ? -4.929 -18.148 2.941 1.00 59.41 179 ARG A CA 1
ATOM 1410 C C . ARG A 1 179 ? -4.660 -17.726 1.499 1.00 59.41 179 ARG A C 1
ATOM 1412 O O . ARG A 1 179 ? -4.010 -16.712 1.252 1.00 59.41 179 ARG A O 1
ATOM 1419 N N . LEU A 1 180 ? -5.121 -18.546 0.563 1.00 69.31 180 LEU A N 1
ATOM 1420 C CA . LEU A 1 180 ? -5.123 -18.210 -0.852 1.00 69.31 180 LEU A CA 1
ATOM 1421 C C . LEU A 1 180 ? -6.354 -17.350 -1.105 1.00 69.31 180 LEU A C 1
ATOM 1423 O O . LEU A 1 180 ? -7.451 -17.704 -0.677 1.00 69.31 180 LEU A O 1
ATOM 1427 N N . TYR A 1 181 ? -6.168 -16.231 -1.784 1.00 77.94 181 TYR A N 1
ATOM 1428 C CA . TYR A 1 181 ? -7.248 -15.342 -2.182 1.00 77.94 181 TYR A CA 1
ATOM 1429 C C . TYR A 1 181 ? -7.407 -15.415 -3.696 1.00 77.94 181 TYR A C 1
ATOM 1431 O O . TYR A 1 181 ? -6.418 -15.539 -4.420 1.00 77.94 181 TYR A O 1
ATOM 1439 N N . ARG A 1 182 ? -8.653 -15.357 -4.156 1.00 84.44 182 ARG A N 1
ATOM 1440 C CA . ARG A 1 182 ? -9.006 -15.222 -5.570 1.00 84.44 182 ARG A CA 1
ATOM 1441 C C . ARG A 1 182 ? -9.827 -13.956 -5.758 1.00 84.44 182 ARG A C 1
ATOM 1443 O O . ARG A 1 182 ? -10.477 -13.504 -4.817 1.00 84.44 182 ARG A O 1
ATOM 1450 N N . ASP A 1 183 ? -9.823 -13.418 -6.965 1.00 88.12 183 ASP A N 1
ATOM 1451 C CA . ASP A 1 183 ? -10.655 -12.274 -7.317 1.00 88.12 183 ASP A CA 1
ATOM 1452 C C . ASP A 1 183 ? -12.125 -12.553 -6.968 1.00 88.12 183 ASP A C 1
ATOM 1454 O O . ASP A 1 183 ? -12.657 -13.622 -7.280 1.00 88.12 183 ASP A O 1
ATOM 1458 N N . GLY A 1 184 ? -12.747 -11.598 -6.278 1.00 88.69 184 GLY A N 1
ATOM 1459 C CA . GLY A 1 184 ? -14.179 -11.610 -5.987 1.00 88.69 184 GLY A CA 1
ATOM 1460 C C . GLY A 1 184 ? -14.943 -10.779 -7.015 1.00 88.69 184 GLY A C 1
ATOM 1461 O O . GLY A 1 184 ? -14.655 -10.821 -8.211 1.00 88.69 184 GLY A O 1
ATOM 1462 N N . ALA A 1 185 ? -15.870 -9.945 -6.536 1.00 91.56 185 ALA A N 1
ATOM 1463 C CA . ALA A 1 185 ? -16.574 -8.979 -7.384 1.00 91.56 185 ALA A CA 1
ATOM 1464 C C . ALA A 1 185 ? -15.620 -7.991 -8.082 1.00 91.56 185 ALA A C 1
ATOM 1466 O O . ALA A 1 185 ? -15.894 -7.550 -9.195 1.00 91.56 185 ALA A O 1
ATOM 1467 N N . LEU A 1 186 ? -14.500 -7.640 -7.441 1.00 94.06 186 LEU A N 1
ATOM 1468 C CA . LEU A 1 186 ? -13.454 -6.828 -8.050 1.00 94.06 186 LEU A CA 1
ATOM 1469 C C . LEU A 1 186 ? -12.357 -7.742 -8.613 1.00 94.06 186 LEU A C 1
ATOM 1471 O O . LEU A 1 186 ? -11.741 -8.505 -7.868 1.00 94.06 186 LEU A O 1
ATOM 1475 N N . LYS A 1 187 ? -12.128 -7.648 -9.924 1.00 94.56 187 LYS A N 1
ATOM 1476 C CA . LYS A 1 187 ? -11.178 -8.466 -10.687 1.00 94.56 187 LYS A CA 1
ATOM 1477 C C . LYS A 1 187 ? -9.969 -7.637 -11.095 1.00 94.56 187 LYS A C 1
ATOM 1479 O O . LYS A 1 187 ? -10.139 -6.563 -11.677 1.00 94.56 187 LYS A O 1
ATOM 1484 N N . LEU A 1 188 ? -8.761 -8.115 -10.814 1.00 94.94 188 LEU A N 1
ATOM 1485 C CA . LEU A 1 188 ? -7.523 -7.442 -11.198 1.00 94.94 188 LEU A CA 1
ATOM 1486 C C . LEU A 1 188 ? -7.243 -7.703 -12.685 1.00 94.94 188 LEU A C 1
ATOM 1488 O O . LEU A 1 188 ? -6.902 -8.812 -13.084 1.00 94.94 188 LEU A O 1
ATOM 1492 N N . LEU A 1 189 ? -7.372 -6.66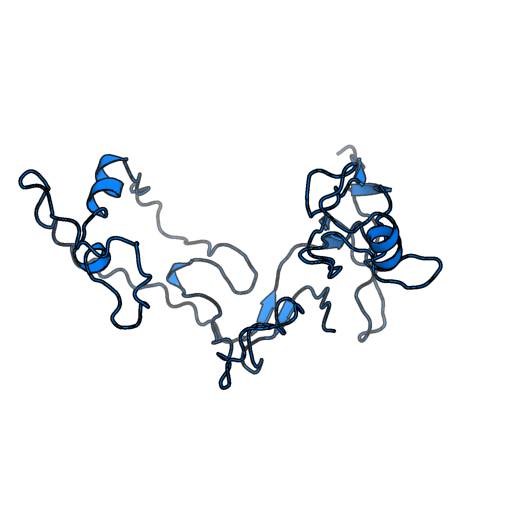6 -13.513 1.00 96.31 189 LEU A N 1
ATOM 1493 C CA . LEU A 1 189 ? -7.165 -6.760 -14.964 1.00 96.31 189 LEU A CA 1
ATOM 1494 C C . LEU A 1 189 ? -5.694 -6.598 -15.349 1.00 96.31 189 LEU A C 1
ATOM 1496 O O . LEU A 1 189 ? -5.236 -7.158 -16.342 1.00 96.31 189 LEU A O 1
ATOM 1500 N N . GLY A 1 190 ? -4.951 -5.812 -14.573 1.00 95.94 190 GLY A N 1
ATOM 1501 C CA . GLY A 1 190 ? -3.538 -5.563 -14.813 1.00 95.94 190 GLY A CA 1
ATOM 1502 C C . GLY A 1 190 ? -2.933 -4.622 -13.783 1.00 95.94 190 GLY A C 1
ATOM 1503 O O . GLY A 1 190 ? -3.644 -3.942 -13.041 1.00 95.94 190 GLY A O 1
ATOM 1504 N N . ARG A 1 191 ? -1.602 -4.575 -13.754 1.00 96.56 191 ARG A N 1
ATOM 1505 C CA . ARG A 1 191 ? -0.824 -3.673 -12.902 1.00 96.56 191 ARG A CA 1
ATOM 1506 C C . ARG A 1 191 ? 0.411 -3.174 -13.642 1.00 96.56 191 ARG A C 1
ATOM 1508 O O . ARG A 1 191 ? 0.935 -3.881 -14.501 1.00 96.56 191 ARG A O 1
ATOM 1515 N N . LEU A 1 192 ? 0.891 -1.988 -13.285 1.00 96.19 192 LEU A N 1
ATOM 1516 C CA . LEU A 1 192 ? 2.216 -1.534 -13.697 1.00 96.19 192 LEU A CA 1
ATOM 1517 C C . LEU A 1 192 ? 3.261 -2.297 -12.882 1.00 96.19 192 LEU A C 1
ATOM 1519 O O . LEU A 1 192 ? 3.241 -2.219 -11.655 1.00 96.19 192 LEU A O 1
ATOM 1523 N N . SER A 1 193 ? 4.141 -3.045 -13.549 1.00 93.75 193 SER A N 1
ATOM 1524 C CA . SER A 1 193 ? 5.209 -3.800 -12.886 1.00 93.75 193 SER A CA 1
ATOM 1525 C C . SER A 1 193 ? 6.169 -2.876 -12.138 1.00 93.75 193 SER A C 1
ATOM 1527 O O . SER A 1 193 ? 6.581 -1.848 -12.672 1.00 93.75 193 SER A O 1
ATOM 1529 N N . LEU A 1 194 ? 6.543 -3.275 -10.922 1.00 94.62 194 LEU A N 1
ATOM 1530 C CA . LEU A 1 194 ? 7.574 -2.597 -10.140 1.00 94.62 194 LEU A CA 1
ATOM 1531 C C . LEU A 1 194 ? 8.976 -3.035 -10.573 1.00 94.62 194 LEU A C 1
ATOM 1533 O O . LEU A 1 194 ? 9.152 -4.009 -11.310 1.00 94.62 194 LEU A O 1
ATOM 1537 N N . LEU A 1 195 ? 9.967 -2.285 -10.100 1.00 93.25 195 LEU A N 1
ATOM 1538 C CA . LEU A 1 195 ? 11.383 -2.530 -10.342 1.00 93.25 195 LEU A CA 1
ATOM 1539 C C . LEU A 1 195 ? 12.022 -3.183 -9.114 1.00 93.25 195 LEU A C 1
ATOM 1541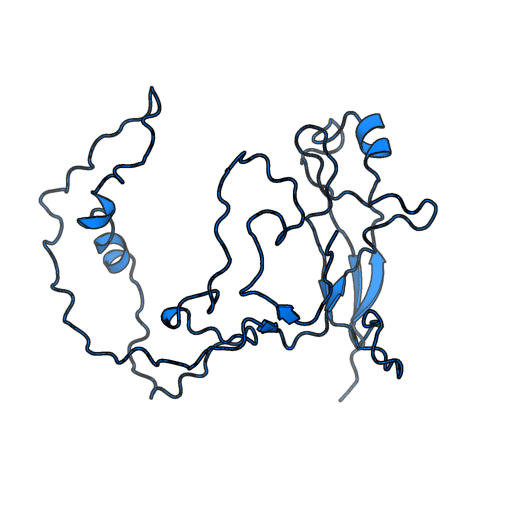 O O . LEU A 1 195 ? 11.508 -3.076 -7.999 1.00 93.25 195 LEU A O 1
ATOM 1545 N N . SER A 1 196 ? 13.142 -3.863 -9.327 1.00 92.94 196 SER A N 1
ATOM 1546 C CA . SER A 1 196 ? 14.014 -4.334 -8.256 1.00 92.94 196 SER A CA 1
ATOM 1547 C C . SER A 1 196 ? 15.065 -3.283 -7.903 1.00 92.94 196 SER A C 1
ATOM 1549 O O . SER A 1 196 ? 15.324 -2.344 -8.661 1.00 92.94 196 SER A O 1
ATOM 1551 N N . GLU A 1 197 ? 15.682 -3.451 -6.736 1.00 93.00 197 GLU A N 1
ATOM 1552 C CA . GLU A 1 197 ? 16.684 -2.525 -6.205 1.00 93.00 197 GLU A CA 1
ATOM 1553 C C . GLU A 1 197 ? 17.892 -2.340 -7.138 1.00 93.00 197 GLU A C 1
ATOM 1555 O O . GLU A 1 197 ? 18.350 -1.220 -7.344 1.00 93.00 197 GLU A O 1
ATOM 1560 N N . ASP A 1 198 ? 18.379 -3.414 -7.764 1.00 92.00 198 ASP A N 1
ATOM 1561 C CA . ASP A 1 198 ? 19.498 -3.383 -8.713 1.00 92.00 198 ASP A CA 1
ATOM 1562 C C . ASP A 1 198 ? 19.190 -2.523 -9.945 1.00 92.00 198 ASP A C 1
ATOM 1564 O O . ASP A 1 198 ? 20.041 -1.760 -10.403 1.00 92.00 198 ASP A O 1
ATOM 1568 N N . VAL A 1 199 ? 17.956 -2.584 -10.452 1.00 91.81 199 VAL A N 1
ATOM 1569 C CA . VAL A 1 199 ? 17.519 -1.755 -11.583 1.00 91.81 199 VAL A CA 1
ATOM 1570 C C . VAL A 1 199 ? 17.455 -0.281 -11.191 1.00 91.81 199 VAL A C 1
ATOM 1572 O O . VAL A 1 199 ? 17.852 0.578 -11.977 1.00 91.81 199 VAL A O 1
ATOM 1575 N N . LEU A 1 200 ? 16.998 0.027 -9.976 1.00 92.94 200 LEU A N 1
ATOM 1576 C CA . LEU A 1 200 ? 16.996 1.402 -9.477 1.00 92.94 200 LEU A CA 1
ATOM 1577 C C . LEU A 1 200 ? 18.418 1.923 -9.249 1.00 92.94 200 LEU A C 1
ATOM 1579 O O . LEU A 1 200 ? 18.705 3.062 -9.607 1.00 92.94 200 LEU A O 1
ATOM 1583 N N . TRP A 1 201 ? 19.338 1.090 -8.758 1.00 92.75 201 TRP A N 1
ATOM 1584 C CA . TRP A 1 201 ? 20.756 1.444 -8.654 1.00 92.75 201 TRP A CA 1
ATOM 1585 C C . TRP A 1 201 ? 21.382 1.788 -10.010 1.00 92.75 201 TRP A C 1
ATOM 1587 O O . TRP A 1 201 ? 22.127 2.765 -10.101 1.00 92.75 201 TRP A O 1
ATOM 1597 N N . LEU A 1 202 ? 21.036 1.055 -11.076 1.00 92.81 202 LEU A N 1
ATOM 1598 C CA . LEU A 1 202 ? 21.466 1.381 -12.445 1.00 92.81 202 LEU A CA 1
ATOM 1599 C C . LEU A 1 202 ? 20.951 2.749 -12.926 1.00 92.81 202 LEU A C 1
ATOM 1601 O O . LEU A 1 202 ? 21.550 3.342 -13.820 1.00 92.81 202 LEU A O 1
ATOM 1605 N N . ALA A 1 203 ? 19.867 3.252 -12.331 1.00 90.94 203 ALA A N 1
ATOM 1606 C CA . ALA A 1 203 ? 19.280 4.562 -12.599 1.00 90.94 203 ALA A CA 1
ATOM 1607 C C . ALA A 1 203 ? 19.675 5.637 -11.563 1.00 90.94 203 ALA A C 1
ATOM 1609 O O . ALA A 1 203 ? 19.004 6.665 -11.466 1.00 90.94 203 ALA A O 1
ATOM 1610 N N . ASN A 1 204 ? 20.755 5.420 -10.801 1.00 92.88 204 ASN A N 1
ATOM 1611 C CA . ASN A 1 204 ? 21.227 6.307 -9.730 1.00 92.88 204 ASN A CA 1
ATOM 1612 C C . ASN A 1 204 ? 20.247 6.462 -8.546 1.00 92.88 204 ASN A C 1
ATOM 1614 O O . ASN A 1 204 ? 20.244 7.492 -7.874 1.00 92.88 204 ASN A O 1
ATOM 1618 N N . GLY A 1 205 ? 19.455 5.429 -8.256 1.00 93.94 205 GLY A N 1
ATOM 1619 C CA . GLY A 1 205 ? 18.520 5.401 -7.131 1.00 93.94 205 GLY A CA 1
ATOM 1620 C C . GLY A 1 205 ? 17.301 6.300 -7.341 1.00 93.94 205 GLY A C 1
ATOM 1621 O O . GLY A 1 205 ? 16.932 6.606 -8.477 1.00 93.94 205 GLY A O 1
ATOM 1622 N N . LEU A 1 206 ? 16.660 6.707 -6.242 1.00 94.12 206 LEU A N 1
ATOM 1623 C CA . LEU A 1 206 ? 15.556 7.669 -6.235 1.00 94.12 206 LEU A CA 1
ATOM 1624 C C . LEU A 1 206 ? 15.797 8.777 -5.183 1.00 94.12 206 LEU A C 1
ATOM 1626 O O . LEU A 1 206 ? 16.398 8.499 -4.143 1.00 94.12 206 LEU A O 1
ATOM 1630 N N . PRO A 1 207 ? 15.307 10.013 -5.409 1.00 94.31 207 PRO A N 1
ATOM 1631 C CA . PRO A 1 207 ? 14.802 10.520 -6.687 1.00 94.31 207 PRO A CA 1
ATOM 1632 C C . PRO A 1 207 ? 15.931 10.642 -7.728 1.00 94.31 207 PRO A C 1
ATOM 1634 O O . PRO A 1 207 ? 17.109 10.722 -7.386 1.00 94.31 207 PRO A O 1
ATOM 1637 N N . ASN A 1 208 ? 15.578 10.678 -9.012 1.00 92.62 208 ASN A N 1
ATOM 1638 C CA . ASN A 1 208 ? 16.523 10.806 -10.127 1.00 92.62 208 ASN A CA 1
ATOM 1639 C C . ASN A 1 208 ? 15.925 11.675 -11.262 1.00 92.62 208 ASN A C 1
ATOM 1641 O O . ASN A 1 208 ? 14.769 12.087 -11.166 1.00 92.62 208 ASN A O 1
ATOM 1645 N N . PRO A 1 209 ? 16.658 11.978 -12.355 1.00 93.62 209 PRO A N 1
ATOM 1646 C CA . PRO A 1 209 ? 16.152 12.844 -13.429 1.00 93.62 209 PRO A CA 1
ATOM 1647 C C . PRO A 1 209 ? 14.852 12.382 -14.112 1.00 93.62 209 PRO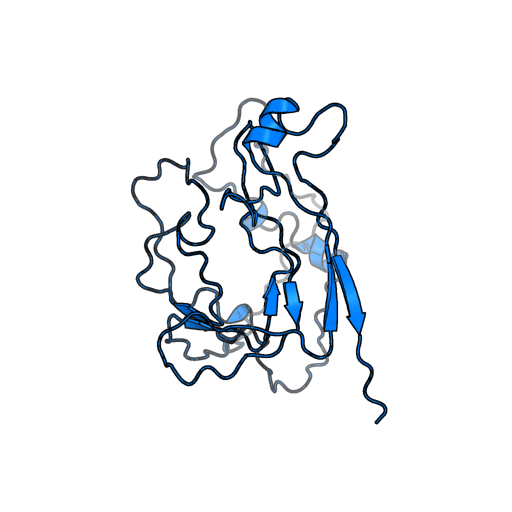 A C 1
ATOM 1649 O O . PRO A 1 209 ? 14.183 13.195 -14.745 1.00 93.62 209 PRO A O 1
ATOM 1652 N N . PHE A 1 210 ? 14.493 11.100 -14.001 1.00 89.12 210 PHE A N 1
ATOM 1653 C CA . PHE A 1 210 ? 13.259 10.533 -14.554 1.00 89.12 210 PHE A CA 1
ATOM 1654 C C . PHE A 1 210 ? 12.134 10.442 -13.515 1.00 89.12 210 PHE A C 1
ATOM 1656 O O . PHE A 1 210 ? 10.961 10.478 -13.879 1.00 89.12 210 PHE A O 1
ATOM 1663 N N . CYS A 1 211 ? 12.483 10.313 -12.232 1.00 90.94 211 CYS A N 1
ATOM 1664 C CA . CYS A 1 211 ? 11.555 10.123 -11.120 1.00 90.94 211 CYS A CA 1
ATOM 1665 C C . CYS A 1 211 ? 11.778 11.195 -10.051 1.00 90.94 211 CYS A C 1
ATOM 1667 O O . CYS A 1 211 ? 12.747 11.152 -9.298 1.00 90.94 211 CYS A O 1
ATOM 1669 N N . SER A 1 212 ? 10.844 12.140 -9.948 1.00 94.06 212 SER A N 1
ATOM 1670 C CA . SER A 1 212 ? 10.935 13.269 -9.012 1.00 94.06 212 SER A CA 1
ATOM 1671 C C . SER A 1 212 ? 10.575 12.930 -7.560 1.00 94.06 212 SER A C 1
ATOM 1673 O O . SER A 1 212 ? 10.628 13.811 -6.708 1.00 94.06 212 SER A O 1
ATOM 1675 N N . SER A 1 213 ? 10.170 11.691 -7.278 1.00 94.88 213 SER A N 1
ATOM 1676 C CA . SER A 1 213 ? 9.895 11.179 -5.933 1.00 94.88 213 SER A CA 1
ATOM 1677 C C . SER A 1 213 ? 10.864 10.045 -5.613 1.00 94.88 213 SER A C 1
ATOM 1679 O O . SER A 1 213 ? 11.348 9.352 -6.507 1.00 94.88 213 SER A O 1
ATOM 1681 N N . ASP A 1 214 ? 11.135 9.868 -4.327 1.00 94.44 214 ASP A N 1
ATOM 1682 C CA . ASP A 1 214 ? 11.786 8.700 -3.743 1.00 94.44 214 ASP A CA 1
ATOM 1683 C C . ASP A 1 214 ? 10.905 7.435 -3.757 1.00 94.44 214 ASP A C 1
ATOM 1685 O O . ASP A 1 214 ? 11.426 6.340 -3.554 1.00 94.44 214 ASP A O 1
ATOM 1689 N N . HIS A 1 215 ? 9.608 7.569 -4.068 1.00 96.38 215 HIS A N 1
ATOM 1690 C CA . HIS A 1 215 ? 8.657 6.472 -4.250 1.00 96.38 215 HIS A CA 1
ATOM 1691 C C . HIS A 1 215 ? 8.299 6.238 -5.728 1.00 96.38 215 HIS A C 1
ATOM 1693 O O . HIS A 1 215 ? 8.158 7.170 -6.526 1.00 96.38 215 HIS A O 1
ATOM 1699 N N . LEU A 1 216 ? 8.076 4.973 -6.085 1.00 95.62 216 LEU A N 1
ATOM 1700 C CA . LEU A 1 216 ? 7.509 4.552 -7.362 1.00 95.62 216 LEU A CA 1
ATOM 1701 C C . LEU A 1 216 ? 5.978 4.570 -7.305 1.00 95.62 216 LEU A C 1
ATOM 1703 O O . LEU A 1 216 ? 5.360 4.164 -6.323 1.00 95.62 216 LEU A O 1
ATOM 1707 N N . CYS A 1 217 ? 5.348 4.993 -8.401 1.00 95.50 217 CYS A N 1
ATOM 1708 C CA . CYS A 1 217 ? 3.895 4.974 -8.517 1.00 95.50 217 CYS A CA 1
ATOM 1709 C C . CYS A 1 217 ? 3.376 3.535 -8.649 1.00 95.50 217 CYS A C 1
ATOM 1711 O O . CYS A 1 217 ? 3.761 2.810 -9.570 1.00 95.50 217 CYS A O 1
ATOM 1713 N N . LEU A 1 218 ? 2.458 3.143 -7.766 1.00 97.44 218 LEU A N 1
ATOM 1714 C CA . LEU A 1 218 ? 1.680 1.917 -7.916 1.00 97.44 218 LEU A CA 1
ATOM 1715 C C . LEU A 1 218 ? 0.458 2.207 -8.791 1.00 97.44 218 LEU A C 1
ATOM 1717 O O . LEU A 1 218 ? -0.266 3.177 -8.568 1.00 97.44 218 LEU A O 1
ATOM 1721 N N . LEU A 1 219 ? 0.197 1.337 -9.766 1.00 98.12 219 LEU A N 1
ATOM 1722 C CA . LEU A 1 219 ? -0.932 1.478 -10.681 1.00 98.12 219 LEU A CA 1
ATOM 1723 C C . LEU A 1 219 ? -1.574 0.120 -10.945 1.00 98.12 219 LEU A C 1
ATOM 1725 O O . LEU A 1 219 ? -0.899 -0.839 -11.317 1.00 98.12 219 LEU A O 1
ATOM 1729 N N . ALA A 1 220 ? -2.895 0.068 -10.797 1.00 97.75 220 ALA A N 1
ATOM 1730 C CA . ALA A 1 220 ? -3.706 -1.120 -11.010 1.00 97.75 220 ALA A CA 1
ATOM 1731 C C . ALA A 1 220 ? -4.955 -0.779 -11.829 1.00 97.75 220 ALA A C 1
ATOM 1733 O O . ALA A 1 220 ? -5.508 0.314 -11.712 1.00 97.75 220 ALA A O 1
ATOM 1734 N N . SER A 1 221 ? -5.406 -1.731 -12.640 1.00 97.88 221 SER A N 1
ATOM 1735 C CA . SER A 1 221 ? -6.673 -1.668 -13.363 1.00 97.88 221 SER A CA 1
ATOM 1736 C C . SER A 1 221 ? -7.590 -2.775 -12.863 1.00 97.88 221 SER A C 1
ATOM 1738 O O . SER A 1 221 ? -7.170 -3.929 -12.761 1.00 97.88 221 SER A O 1
ATOM 1740 N N . PHE A 1 222 ? -8.838 -2.423 -12.564 1.00 97.12 222 PHE A N 1
ATOM 1741 C CA . PHE A 1 222 ? -9.828 -3.349 -12.031 1.00 97.12 222 PHE A CA 1
ATOM 1742 C C . PHE A 1 222 ? -11.100 -3.364 -12.873 1.00 97.12 222 PHE A C 1
ATOM 1744 O O . PHE A 1 222 ? -11.546 -2.327 -13.364 1.00 97.12 222 PHE A O 1
ATOM 1751 N N . GLY A 1 223 ? -11.707 -4.543 -12.985 1.00 96.25 223 GLY A N 1
ATOM 1752 C CA . GLY A 1 223 ? -13.070 -4.728 -13.465 1.00 96.25 223 GLY A CA 1
ATOM 1753 C C . GLY A 1 223 ? -13.990 -5.016 -12.286 1.00 96.25 223 GLY A C 1
ATOM 1754 O O . GLY A 1 223 ? -13.643 -5.817 -11.423 1.00 96.25 223 GLY A O 1
ATOM 1755 N N . LEU A 1 224 ? -15.157 -4.375 -12.241 1.00 95.31 224 LEU A N 1
ATOM 1756 C CA . LEU A 1 224 ? -16.180 -4.657 -11.235 1.00 95.31 224 LEU A CA 1
ATOM 1757 C C . LEU A 1 224 ? -17.293 -5.494 -11.863 1.00 95.31 224 LEU A C 1
ATOM 1759 O O . LEU A 1 224 ? -17.964 -5.051 -12.795 1.00 95.31 224 LEU A O 1
ATOM 1763 N N . GLU A 1 225 ? -17.497 -6.697 -11.342 1.00 90.69 225 GLU A N 1
ATOM 1764 C CA . GLU A 1 225 ? -18.615 -7.553 -11.712 1.00 90.69 225 GLU A CA 1
ATOM 1765 C C . GLU A 1 225 ? -19.878 -7.082 -10.989 1.00 90.69 225 GLU A C 1
ATOM 1767 O O . GLU A 1 225 ? -20.054 -7.273 -9.786 1.00 90.69 225 GLU A O 1
ATOM 1772 N N . ILE A 1 226 ? -20.761 -6.430 -11.742 1.00 88.56 226 ILE A N 1
ATOM 1773 C CA . ILE A 1 226 ? -22.061 -5.994 -11.246 1.00 88.56 226 ILE A CA 1
ATOM 1774 C C . ILE A 1 226 ? -23.029 -7.150 -11.475 1.00 88.56 226 ILE A C 1
ATOM 1776 O O . ILE A 1 226 ? -23.483 -7.380 -12.594 1.00 88.56 226 ILE A O 1
ATOM 1780 N N . SER A 1 227 ? -23.339 -7.891 -10.414 1.00 80.25 227 SER A N 1
ATOM 1781 C CA . SER A 1 227 ? -24.464 -8.823 -10.458 1.00 80.25 227 SER A CA 1
ATOM 1782 C C . SER A 1 227 ? -25.744 -7.998 -10.578 1.00 80.25 227 SER A C 1
ATOM 1784 O O . SER A 1 227 ? -26.028 -7.174 -9.708 1.00 80.25 227 SER A O 1
ATOM 1786 N N . SER A 1 228 ? -26.495 -8.169 -11.667 1.00 63.72 228 SER A N 1
ATOM 1787 C CA . SER A 1 228 ? -27.849 -7.626 -11.762 1.00 63.72 228 SER A CA 1
ATOM 1788 C C . SER A 1 228 ? -28.700 -8.301 -10.686 1.00 63.72 228 SER A C 1
ATOM 1790 O O . SER A 1 228 ? -28.906 -9.514 -10.757 1.00 63.72 228 SER A O 1
ATOM 1792 N N . LEU A 1 229 ? -29.105 -7.523 -9.679 1.00 54.72 229 LEU A N 1
ATOM 1793 C CA . LEU A 1 229 ? -30.110 -7.902 -8.681 1.00 54.72 229 LEU A CA 1
ATOM 1794 C C . LEU A 1 229 ? -31.434 -8.288 -9.347 1.00 54.72 229 LEU A C 1
ATOM 1796 O O . LEU A 1 229 ? -31.814 -7.601 -10.325 1.00 54.72 229 LEU A O 1
#

Secondary structure (DSSP, 8-state):
------SEEE-SS---TTTTT-----S--SS--PPPSSSS-GGG-B-TTS-B--------S------HHHHHTTTT-GGGGSPPTTPPPPTTS--PPPPPPTTSPP-------------------EEE-S--EEESS-SB-TTT-PBPBSB-GGG--B-----EEEEEEP----TTSPPPEEE-SEEEEEEPPPBPHHHHHHTTSSS-SS-SSSBPPP-EEEEE-----

Sequence (229 aa):
MAVGFGDFLVYGEVQIPGQVSGQEDFSQQPHPRKLLTPLWPSSLGITESCQYVTLCQPKKSNRCKYSRDFLLQFRFCDAACERPSDLVLLEGVTDAKPERPAYWPKHLAVGDDPHLEPFFPRSSGVIQHGLNLTSVYSHFLPQRGYPEVTTMPMGLGATVDYIFYSAEPTENRNKGGRRLYRDGALKLLGRLSLLSEDVLWLANGLPNPFCSSDHLCLLASFGLEISSL

Organism: Crocodylus porosus (NCBI:txid8502)

Radius of gyration: 24.58 Å; chains: 1; bounding box: 52×67×51 Å